Protein AF-A0A9N9JL49-F1 (afdb_monomer)

Secondary structure (DSSP, 8-state):
----GGGTS-HHHHHHHHHTT--SGGGSTTHHHHHHHHHHS-TT-HHHHHHHHHHTT-----EE---STTEEEETTTTEEEEEESEE---EEE-TTSEEEETTEEEEEEEEEEEE-EEESSHHHHHHHHHHHTT------S--TTPPPPTTEEE----TT---------EEEEEEEEEEE-GGGPEEPHHHHHHHHTSPP-

Mean predicted aligned error: 14.18 Å

Sequence (201 aa):
MKNELVDRIPIEVASFLQANRITTIQEIPNGDEFLELYASYPRRSANLLTFLKQALERETTETIIDPVVGKCYDVFKDNTVGSSVFQLGDYVMSPTGFKVPREIHIHETNETFNRCERFENKKQYTHKRLLDLGLSIDFPRVFENFNLRHGYSIGSSDNNSNHELEQTFLIERHCFKFTLNIDELKLSQAFKDDIDILPPK

Organism: NCBI:txid1348616

Nearest PDB structures (foldseek):
  8a1d-assembly1_D  TM=6.770E-01  e=2.582E-01  Mus musculus

Structure (mmCIF, N/CA/C/O backbone):
data_AF-A0A9N9JL49-F1
#
_entry.id   AF-A0A9N9JL49-F1
#
loop_
_atom_site.group_PDB
_atom_site.id
_atom_site.type_symbol
_atom_site.label_atom_id
_atom_site.label_alt_id
_atom_site.label_comp_id
_atom_site.label_asym_id
_atom_site.label_entity_id
_atom_site.label_seq_id
_atom_site.pdbx_PDB_ins_code
_atom_site.Cartn_x
_atom_site.Cartn_y
_atom_site.Cartn_z
_atom_site.occupancy
_atom_site.B_iso_or_equiv
_atom_site.auth_seq_id
_atom_site.auth_comp_id
_atom_site.auth_asym_id
_atom_site.auth_atom_id
_atom_site.pdbx_PDB_model_num
ATOM 1 N N . MET A 1 1 ? 5.765 27.408 26.864 1.00 34.41 1 MET A N 1
ATOM 2 C CA . MET A 1 1 ? 6.299 26.071 26.525 1.00 34.41 1 MET A CA 1
ATOM 3 C C . MET A 1 1 ? 5.123 25.195 26.132 1.00 34.41 1 MET A C 1
ATOM 5 O O . MET A 1 1 ? 4.197 25.091 26.923 1.00 34.41 1 MET A O 1
ATOM 9 N N . LYS A 1 2 ? 5.104 24.658 24.905 1.00 33.78 2 LYS A N 1
ATOM 10 C CA . LYS A 1 2 ? 4.112 23.658 24.488 1.00 33.78 2 LYS A CA 1
ATOM 11 C C . LYS A 1 2 ? 4.553 22.321 25.082 1.00 33.78 2 LYS A C 1
ATOM 13 O O . LYS A 1 2 ? 5.593 21.806 24.688 1.00 33.78 2 LYS A O 1
ATOM 18 N N . ASN A 1 3 ? 3.821 21.818 26.069 1.00 41.06 3 ASN A N 1
ATOM 19 C CA . ASN A 1 3 ? 4.033 20.467 26.577 1.00 41.06 3 ASN A CA 1
ATOM 20 C C . ASN A 1 3 ? 3.375 19.506 25.587 1.00 41.06 3 ASN A C 1
ATOM 22 O O . ASN A 1 3 ? 2.160 19.327 25.609 1.00 41.06 3 ASN A O 1
ATOM 26 N N . GLU A 1 4 ? 4.165 18.958 24.668 1.00 41.91 4 GLU A N 1
ATOM 27 C CA . GLU A 1 4 ? 3.687 17.957 23.721 1.00 41.91 4 GLU A CA 1
ATOM 28 C C . GLU A 1 4 ? 3.370 16.658 24.474 1.00 41.91 4 GLU A C 1
ATOM 30 O O . GLU A 1 4 ? 4.233 16.016 25.070 1.00 41.91 4 GLU A O 1
ATOM 35 N N . LEU A 1 5 ? 2.089 16.295 24.463 1.00 48.72 5 LEU A N 1
ATOM 36 C CA . LEU A 1 5 ? 1.503 15.120 25.116 1.00 48.72 5 LEU A CA 1
ATOM 37 C C . LEU A 1 5 ? 1.919 13.784 24.459 1.00 48.72 5 LEU A C 1
ATOM 39 O O . LEU A 1 5 ? 1.569 12.714 24.946 1.00 48.72 5 LEU A O 1
ATOM 43 N N . VAL A 1 6 ? 2.661 13.828 23.352 1.00 48.47 6 VAL A N 1
ATOM 44 C CA . VAL A 1 6 ? 2.739 12.725 22.383 1.00 48.47 6 VAL A CA 1
ATOM 45 C C . VAL A 1 6 ? 3.650 11.576 22.836 1.00 48.47 6 VAL A C 1
ATOM 47 O O . VAL A 1 6 ? 3.351 10.421 22.557 1.00 48.47 6 VAL A O 1
ATOM 50 N N . ASP A 1 7 ? 4.704 11.843 23.610 1.00 47.59 7 ASP A N 1
ATOM 51 C CA . ASP A 1 7 ? 5.751 10.834 23.860 1.00 47.59 7 ASP A CA 1
ATOM 52 C C . ASP A 1 7 ? 5.481 9.870 25.032 1.00 47.59 7 ASP A C 1
ATOM 54 O O . ASP A 1 7 ? 6.297 8.987 25.306 1.00 47.59 7 ASP A O 1
ATOM 58 N N . ARG A 1 8 ? 4.383 10.033 25.787 1.00 53.56 8 ARG A N 1
ATOM 59 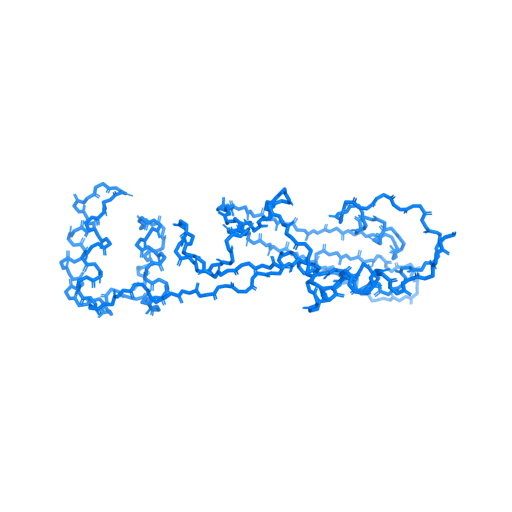C CA . ARG A 1 8 ? 4.190 9.287 27.054 1.00 53.56 8 ARG A CA 1
ATOM 60 C C . ARG A 1 8 ? 2.786 8.725 27.301 1.00 53.56 8 ARG A C 1
ATOM 62 O O . ARG A 1 8 ? 2.597 8.017 28.292 1.00 53.56 8 ARG A O 1
ATOM 69 N N . ILE A 1 9 ? 1.827 9.004 26.421 1.00 58.97 9 ILE A N 1
ATOM 70 C CA . ILE A 1 9 ? 0.427 8.603 26.589 1.00 58.97 9 ILE A CA 1
ATOM 71 C C . ILE A 1 9 ? 0.208 7.149 26.119 1.00 58.97 9 ILE A C 1
ATOM 73 O O . ILE A 1 9 ? 0.748 6.771 25.079 1.00 58.97 9 ILE A O 1
ATOM 77 N N . PRO A 1 10 ? -0.579 6.317 26.840 1.00 66.88 10 PRO A N 1
ATOM 78 C CA . PRO A 1 10 ? -0.995 5.003 26.341 1.00 66.88 10 PRO A CA 1
ATOM 79 C C . PRO A 1 10 ? -1.647 5.119 24.955 1.00 66.88 10 PRO A C 1
ATOM 81 O O . PRO A 1 10 ? -2.494 5.983 24.756 1.00 66.88 10 PRO A O 1
ATOM 84 N N . ILE A 1 11 ? -1.291 4.249 24.007 1.00 66.31 11 ILE A N 1
ATOM 85 C CA . ILE A 1 11 ? -1.675 4.371 22.583 1.00 66.31 11 ILE A CA 1
ATOM 86 C C . ILE A 1 11 ? -3.182 4.580 22.393 1.00 66.31 11 ILE A C 1
ATOM 88 O O . ILE A 1 11 ? -3.586 5.449 21.635 1.00 66.31 11 ILE A O 1
ATOM 92 N N . GLU A 1 12 ? -4.021 3.875 23.149 1.00 69.38 12 GLU A N 1
ATOM 93 C CA . GLU A 1 12 ? -5.482 4.004 23.071 1.00 69.38 12 GLU A CA 1
ATOM 94 C C . GLU A 1 12 ? -5.979 5.413 23.446 1.00 69.38 12 GLU A C 1
ATOM 96 O O . GLU A 1 12 ? -6.916 5.937 22.845 1.00 69.38 12 GLU A O 1
ATOM 101 N N . VAL A 1 13 ? -5.325 6.053 24.417 1.00 73.75 13 VAL A N 1
ATOM 102 C CA . VAL A 1 13 ? -5.599 7.428 24.853 1.00 73.75 13 VAL A CA 1
ATOM 103 C C . VAL A 1 13 ? -5.093 8.415 23.795 1.00 73.75 13 VAL A C 1
ATOM 105 O O . VAL A 1 13 ? -5.798 9.362 23.462 1.00 73.75 13 VAL A O 1
ATOM 108 N N . ALA A 1 14 ? -3.919 8.170 23.203 1.00 70.50 14 ALA A N 1
ATOM 109 C CA . ALA A 1 14 ? -3.375 9.000 22.127 1.00 70.50 14 ALA A CA 1
ATOM 110 C C . ALA A 1 14 ? -4.253 8.944 20.864 1.00 70.50 14 ALA A C 1
ATOM 112 O O . ALA A 1 14 ? -4.621 9.988 20.326 1.00 70.50 14 ALA A O 1
ATOM 113 N N . SER A 1 15 ? -4.668 7.743 20.450 1.00 69.44 15 SER A N 1
ATOM 114 C CA . SER A 1 15 ? -5.612 7.520 19.352 1.00 69.44 15 SER A CA 1
ATOM 115 C C . SER A 1 15 ? -6.952 8.202 19.616 1.00 69.44 15 SER A C 1
ATOM 117 O O . SER A 1 15 ? -7.500 8.835 18.716 1.00 69.44 15 SER A O 1
ATOM 119 N N . PHE A 1 16 ? -7.468 8.141 20.850 1.00 74.75 16 PHE A N 1
ATOM 120 C CA . PHE A 1 16 ? -8.712 8.818 21.216 1.00 74.75 16 PHE A CA 1
ATOM 121 C C . PHE A 1 16 ? -8.601 10.344 21.104 1.00 74.75 16 PHE A C 1
ATOM 123 O O . PHE A 1 16 ? -9.481 10.978 20.518 1.00 74.75 16 PHE A O 1
ATOM 130 N N . LEU A 1 17 ? -7.521 10.935 21.623 1.00 76.56 17 LEU A N 1
ATOM 131 C CA . LEU A 1 17 ? -7.272 12.376 21.527 1.00 76.56 17 LEU A CA 1
ATOM 132 C C . LEU A 1 17 ? -7.114 12.812 20.062 1.00 76.56 17 LEU A C 1
ATOM 134 O O . LEU A 1 17 ? -7.737 13.787 19.641 1.00 76.56 17 LEU A O 1
ATOM 138 N N . GLN A 1 18 ? -6.359 12.052 19.262 1.00 72.06 18 GLN A N 1
ATOM 139 C CA . GLN A 1 18 ? -6.146 12.336 17.843 1.00 72.06 18 GLN A CA 1
ATOM 140 C C . GLN A 1 18 ? -7.443 12.231 17.028 1.00 72.06 18 GLN A C 1
ATOM 142 O O . GLN A 1 18 ? -7.751 13.140 16.255 1.00 72.06 18 GLN A O 1
ATOM 147 N N . ALA A 1 19 ? -8.227 11.166 17.223 1.00 66.69 19 ALA A N 1
ATOM 148 C CA . ALA A 1 19 ? -9.509 10.972 16.544 1.00 66.69 19 ALA A CA 1
ATOM 149 C C . ALA A 1 19 ? -10.491 12.114 16.850 1.00 66.69 19 ALA A C 1
ATOM 151 O O . ALA A 1 19 ? -11.188 12.600 15.955 1.00 66.69 19 ALA A O 1
ATOM 152 N N . ASN A 1 20 ? -10.491 12.598 18.095 1.00 69.31 20 ASN A N 1
ATOM 153 C CA . ASN A 1 20 ? -11.335 13.705 18.544 1.00 69.31 20 ASN A CA 1
ATOM 154 C C . ASN A 1 20 ? -10.737 15.097 18.276 1.00 69.31 20 ASN A C 1
ATOM 156 O O . ASN A 1 20 ? -11.349 16.096 18.656 1.00 69.31 20 ASN A O 1
ATOM 160 N N . ARG A 1 21 ? -9.577 15.174 17.605 1.00 75.38 21 ARG A N 1
ATOM 161 C CA . ARG A 1 21 ? -8.850 16.417 17.291 1.00 75.38 21 ARG A CA 1
ATOM 162 C C . ARG A 1 21 ? -8.524 17.269 18.523 1.00 75.38 21 ARG A C 1
ATOM 164 O O . ARG A 1 21 ? -8.512 18.491 18.439 1.00 75.38 21 ARG A O 1
ATOM 171 N N . ILE A 1 22 ? -8.249 16.619 19.648 1.00 76.31 22 ILE A N 1
ATOM 172 C CA . ILE A 1 22 ? -7.849 17.269 20.895 1.00 76.31 22 ILE A CA 1
ATOM 173 C C . ILE A 1 22 ? -6.336 17.441 20.864 1.00 76.31 22 ILE A C 1
ATOM 175 O O . ILE A 1 22 ? -5.592 16.462 20.790 1.00 76.31 22 ILE A O 1
ATOM 179 N N . THR A 1 23 ? -5.877 18.688 20.898 1.00 77.06 23 THR A N 1
ATOM 180 C CA . THR A 1 23 ? -4.456 19.033 20.728 1.00 77.06 23 THR A CA 1
ATOM 181 C C . THR A 1 23 ? -3.821 19.602 21.991 1.00 77.06 23 THR A C 1
ATOM 183 O O . THR A 1 23 ? -2.595 19.665 22.100 1.00 77.06 23 THR A O 1
ATOM 186 N N . THR A 1 24 ? -4.641 19.994 22.964 1.00 79.69 24 THR A N 1
ATOM 187 C CA . THR A 1 24 ? -4.232 20.634 24.210 1.00 79.69 24 THR A CA 1
ATOM 188 C C . THR A 1 24 ? -5.038 20.107 25.396 1.00 79.69 24 THR A C 1
ATOM 190 O O . THR A 1 24 ? -6.157 19.623 25.247 1.00 79.69 24 THR A O 1
ATOM 193 N N . ILE A 1 25 ? -4.473 20.212 26.603 1.00 78.31 25 ILE A N 1
ATOM 194 C CA . ILE A 1 25 ? -5.148 19.768 27.831 1.00 78.31 25 ILE A CA 1
ATOM 195 C C . ILE A 1 25 ? -6.382 20.624 28.157 1.00 78.31 25 ILE A C 1
ATOM 197 O O . ILE A 1 25 ? -7.342 20.125 28.729 1.00 78.31 25 ILE A O 1
ATOM 201 N N . GLN A 1 26 ? -6.387 21.898 27.750 1.00 80.88 26 GLN A N 1
ATOM 202 C CA . GLN A 1 26 ? -7.499 22.827 27.981 1.00 80.88 26 GLN A CA 1
ATOM 203 C C . GLN A 1 26 ? -8.768 22.443 27.209 1.00 80.88 26 GLN A C 1
ATOM 205 O O . GLN A 1 26 ? -9.857 22.891 27.554 1.00 80.88 26 GLN A O 1
ATOM 210 N N . GLU A 1 27 ? -8.633 21.624 26.166 1.00 78.44 27 GLU A N 1
ATOM 211 C CA . GLU A 1 27 ? -9.754 21.089 25.389 1.00 78.44 27 GLU A CA 1
ATOM 212 C C . GLU A 1 27 ? -10.415 19.876 26.067 1.00 78.44 27 GLU A C 1
ATOM 214 O O . GLU A 1 27 ? -11.457 19.414 25.603 1.00 78.44 27 GLU A O 1
ATOM 219 N N . ILE A 1 28 ? -9.831 19.361 27.157 1.00 81.12 28 ILE A N 1
ATOM 220 C CA . ILE A 1 28 ? -10.383 18.265 27.955 1.00 81.12 28 ILE A CA 1
ATOM 221 C C . ILE A 1 28 ? -11.150 18.872 29.141 1.00 81.12 28 ILE A C 1
ATOM 223 O O . ILE A 1 28 ? -10.543 19.549 29.977 1.00 81.12 28 ILE A O 1
ATOM 227 N N . PRO A 1 29 ? -12.470 18.635 29.255 1.00 78.44 29 PRO A N 1
ATOM 228 C CA . PRO A 1 29 ? -13.230 18.991 30.448 1.00 78.44 29 PRO A CA 1
ATOM 229 C C . PRO A 1 29 ? -12.589 18.366 31.692 1.00 78.44 29 PRO A C 1
ATOM 231 O O . PRO A 1 29 ? -12.249 17.184 31.686 1.00 78.44 29 PRO A O 1
ATOM 234 N N . ASN A 1 30 ? -12.383 19.170 32.739 1.00 80.62 30 ASN A N 1
ATOM 235 C CA . ASN A 1 30 ? -11.622 18.792 33.938 1.00 80.62 30 ASN A CA 1
ATOM 236 C C . ASN A 1 30 ? -10.180 18.328 33.636 1.00 80.62 30 ASN A C 1
ATOM 238 O O . ASN A 1 30 ? -9.677 17.372 34.226 1.00 80.62 30 ASN A O 1
ATOM 242 N N . GLY A 1 31 ? -9.489 19.014 32.718 1.00 74.44 31 GLY A N 1
ATOM 243 C CA . GLY A 1 31 ? -8.118 18.686 32.311 1.00 74.44 31 GLY A CA 1
ATOM 244 C C . GLY A 1 31 ? -7.096 18.591 33.456 1.00 74.44 31 GLY A C 1
ATOM 245 O O . GLY A 1 31 ? -6.143 17.822 33.344 1.00 74.44 31 GLY A O 1
ATOM 246 N N . ASP A 1 32 ? -7.308 19.296 34.571 1.00 78.75 32 ASP A N 1
ATOM 247 C CA . ASP A 1 32 ? -6.458 19.188 35.766 1.00 78.75 32 ASP A CA 1
ATOM 248 C C . ASP A 1 32 ? -6.604 17.817 36.455 1.00 78.75 32 ASP A C 1
ATOM 250 O O . ASP A 1 32 ? -5.599 17.177 36.767 1.00 78.75 32 ASP A O 1
ATOM 254 N N . GLU A 1 33 ? -7.830 17.294 36.587 1.00 75.88 33 GLU A N 1
ATOM 255 C CA . GLU A 1 33 ? -8.083 15.936 37.101 1.00 75.88 33 GLU A CA 1
ATOM 256 C C . GLU A 1 33 ? -7.484 14.876 36.168 1.00 75.88 33 GLU A C 1
ATOM 258 O O . GLU A 1 33 ? -6.914 13.882 36.623 1.00 75.88 33 GLU A O 1
ATOM 263 N N . PHE A 1 34 ? -7.547 15.100 34.849 1.00 76.19 34 PHE A N 1
ATOM 264 C CA . PHE A 1 34 ? -6.878 14.232 33.881 1.00 76.19 34 PHE A CA 1
ATOM 265 C C . PHE A 1 34 ? -5.359 14.224 34.073 1.00 76.19 34 PHE A C 1
ATOM 267 O O . PHE A 1 34 ? -4.752 13.160 33.980 1.00 76.19 34 PHE A O 1
ATOM 274 N N . LEU A 1 35 ? -4.728 15.372 34.347 1.00 76.06 35 LEU A N 1
ATOM 275 C CA . LEU A 1 35 ? -3.287 15.445 34.615 1.00 76.06 35 LEU A CA 1
ATOM 276 C C . LEU A 1 35 ? -2.908 14.724 35.911 1.00 76.06 35 LEU A C 1
ATOM 278 O O . LEU A 1 35 ? -1.891 14.029 35.939 1.00 76.06 35 LEU A O 1
ATOM 282 N N . GLU A 1 36 ? -3.725 14.845 36.956 1.00 75.25 36 GLU A N 1
ATOM 283 C CA . GLU A 1 36 ? -3.531 14.122 38.214 1.00 75.25 36 GLU A CA 1
ATOM 284 C C . GLU A 1 36 ? -3.668 12.612 38.016 1.00 75.25 36 GLU A C 1
ATOM 286 O O . GLU A 1 36 ? -2.783 11.851 38.417 1.00 75.25 36 GLU A O 1
ATOM 291 N N . LEU A 1 37 ? -4.715 12.160 37.318 1.00 73.12 37 LEU A N 1
ATOM 292 C CA . LEU A 1 37 ? -4.863 10.762 36.917 1.00 73.12 37 LEU A CA 1
ATOM 293 C C . LEU A 1 37 ? -3.656 10.328 36.075 1.00 73.12 37 LEU A C 1
ATOM 295 O O . LEU A 1 37 ? -3.012 9.322 36.349 1.00 73.12 37 LEU A O 1
ATOM 299 N N . TYR A 1 38 ? -3.259 11.107 35.082 1.00 72.94 38 TYR A N 1
ATOM 300 C CA . TYR A 1 38 ? -2.134 10.765 34.222 1.00 72.94 38 TYR A CA 1
ATOM 301 C C . TYR A 1 38 ? -0.811 10.618 34.992 1.00 72.94 38 TYR A C 1
ATOM 303 O O . TYR A 1 38 ? -0.042 9.694 34.727 1.00 72.94 38 TYR A O 1
ATOM 311 N N . ALA A 1 39 ? -0.564 11.477 35.984 1.00 72.62 39 ALA A N 1
ATOM 312 C CA . ALA A 1 39 ? 0.607 11.399 36.854 1.00 72.62 39 ALA A CA 1
ATOM 313 C C . ALA A 1 39 ? 0.569 10.198 37.820 1.00 72.62 39 ALA A C 1
ATOM 315 O O . ALA A 1 39 ? 1.622 9.698 38.219 1.00 72.62 39 ALA A O 1
ATOM 316 N N . SER A 1 40 ? -0.629 9.735 38.188 1.00 68.75 40 SER A N 1
ATOM 317 C CA . SER A 1 40 ? -0.847 8.739 39.247 1.00 68.75 40 SER A CA 1
ATOM 318 C C . SER A 1 40 ? -0.830 7.286 38.771 1.00 68.75 40 SER A C 1
ATOM 320 O O . SER A 1 40 ? -0.686 6.378 39.590 1.00 68.75 40 SER A O 1
ATOM 322 N N . TYR A 1 41 ? -0.997 7.030 37.471 1.00 62.84 41 TYR A N 1
ATOM 323 C CA . TYR A 1 41 ? -1.180 5.670 36.962 1.00 62.84 41 TYR A CA 1
ATOM 324 C C . TYR A 1 41 ? 0.041 5.122 36.200 1.00 62.84 41 TYR A C 1
ATOM 326 O O . TYR A 1 41 ? 0.695 5.839 35.442 1.00 62.84 41 TYR A O 1
ATOM 334 N N . PRO A 1 42 ? 0.329 3.807 36.310 1.00 55.22 42 PRO A N 1
ATOM 335 C CA . PRO A 1 42 ? 1.273 3.149 35.418 1.00 55.22 42 PRO A CA 1
ATOM 336 C C . PRO A 1 42 ? 0.780 3.228 33.966 1.00 55.22 42 PRO A C 1
ATOM 338 O O . PRO A 1 42 ? -0.423 3.219 33.709 1.00 55.22 42 PRO A O 1
ATOM 341 N N . ARG A 1 43 ? 1.733 3.251 33.024 1.00 53.59 43 ARG A N 1
ATOM 342 C CA . ARG A 1 43 ? 1.644 3.533 31.568 1.00 53.59 43 ARG A CA 1
ATOM 343 C C . ARG A 1 43 ? 0.629 2.713 30.725 1.00 53.59 43 ARG A C 1
ATOM 345 O O . ARG A 1 43 ? 0.737 2.695 29.505 1.00 53.59 43 ARG A O 1
ATOM 352 N N . ARG A 1 44 ? -0.328 2.007 31.335 1.00 51.94 44 ARG A N 1
ATOM 353 C CA . ARG A 1 44 ? -1.354 1.147 30.709 1.00 51.94 44 ARG A CA 1
ATOM 354 C C . ARG A 1 44 ? -2.718 1.209 31.417 1.00 51.94 44 ARG A C 1
ATOM 356 O O . ARG A 1 44 ? -3.415 0.204 31.514 1.00 51.94 44 ARG A O 1
ATOM 363 N N . SER A 1 45 ? -3.089 2.350 31.990 1.00 54.56 45 SER A N 1
ATOM 364 C CA . SER A 1 45 ? -4.342 2.437 32.747 1.00 54.56 45 SER A CA 1
ATOM 365 C C . SER A 1 45 ? -5.556 2.645 31.840 1.00 54.56 45 SER A C 1
ATOM 367 O O . SER A 1 45 ? -5.749 3.729 31.289 1.00 54.56 45 SER A O 1
ATOM 369 N N . ALA A 1 46 ? -6.416 1.625 31.762 1.00 61.16 46 ALA A N 1
ATOM 370 C CA . ALA A 1 46 ? -7.749 1.686 31.149 1.00 61.16 46 ALA A CA 1
ATOM 371 C C . ALA A 1 46 ? -8.644 2.804 31.737 1.00 61.16 46 ALA A C 1
ATOM 373 O O . ALA A 1 46 ? -9.625 3.227 31.118 1.00 61.16 46 ALA A O 1
ATOM 374 N N . ASN A 1 47 ? -8.283 3.333 32.912 1.00 68.94 47 ASN A N 1
ATOM 375 C CA . ASN A 1 47 ? -9.028 4.391 33.588 1.00 68.94 47 ASN A CA 1
ATOM 376 C C . ASN A 1 47 ? -8.859 5.749 32.891 1.00 68.94 47 ASN A C 1
ATOM 378 O O . ASN A 1 47 ? -9.790 6.547 32.911 1.00 68.94 47 ASN A O 1
ATOM 382 N N . LEU A 1 48 ? -7.725 5.999 32.219 1.00 72.00 48 LEU A N 1
ATOM 383 C CA . LEU A 1 48 ? -7.494 7.254 31.486 1.00 72.00 48 LEU A CA 1
ATOM 384 C C . LEU A 1 48 ? -8.401 7.373 30.259 1.00 72.00 48 LEU A C 1
ATOM 386 O O . LEU A 1 48 ? -8.981 8.426 30.010 1.00 72.00 48 LEU A O 1
ATOM 390 N N . LEU A 1 49 ? -8.562 6.278 29.512 1.00 73.00 49 LEU A N 1
ATOM 391 C CA . LEU A 1 49 ? -9.458 6.245 28.358 1.00 73.00 49 LEU A CA 1
ATOM 392 C C . LEU A 1 49 ? -10.924 6.363 28.791 1.00 73.00 49 LEU A C 1
ATOM 394 O O . LEU A 1 49 ? -11.700 7.075 28.158 1.00 73.00 49 LEU A O 1
ATOM 398 N N . THR A 1 50 ? -11.292 5.683 29.879 1.00 71.62 50 THR A N 1
ATOM 399 C CA . THR A 1 50 ? -12.642 5.760 30.456 1.00 71.62 50 THR A CA 1
ATOM 400 C C . THR A 1 50 ? -12.974 7.183 30.897 1.00 71.62 50 THR A C 1
ATOM 402 O O . THR A 1 50 ? -14.043 7.682 30.553 1.00 71.62 50 THR A O 1
ATOM 405 N N . PHE A 1 51 ? -12.038 7.860 31.573 1.00 75.00 51 PHE A N 1
ATOM 406 C CA . PHE A 1 51 ? -12.191 9.262 31.955 1.00 75.00 51 PHE A CA 1
ATOM 407 C C . PHE A 1 51 ? -12.404 10.156 30.732 1.00 75.00 51 PHE A C 1
ATOM 409 O O . PHE A 1 51 ? -13.363 10.914 30.709 1.00 75.00 51 PHE A O 1
ATOM 416 N N . LEU A 1 52 ? -11.572 10.046 29.688 1.00 73.12 52 LEU A N 1
ATOM 417 C CA . LEU A 1 52 ? -11.721 10.887 28.494 1.00 73.12 52 LEU A CA 1
ATOM 418 C C . LEU A 1 52 ? -13.063 10.682 27.788 1.00 73.12 52 LEU A C 1
ATOM 420 O O . LEU A 1 52 ? -13.700 11.657 27.398 1.00 73.12 52 LEU A O 1
ATOM 424 N N . LYS A 1 53 ? -13.516 9.431 27.654 1.00 73.94 53 LYS A N 1
ATOM 425 C CA . LYS A 1 53 ? -14.828 9.114 27.069 1.00 73.94 53 LYS A CA 1
ATOM 426 C C . LYS A 1 53 ? -15.975 9.747 27.858 1.00 73.94 53 LYS A C 1
ATOM 428 O O . LYS A 1 53 ? -16.899 10.287 27.259 1.00 73.94 53 LYS A O 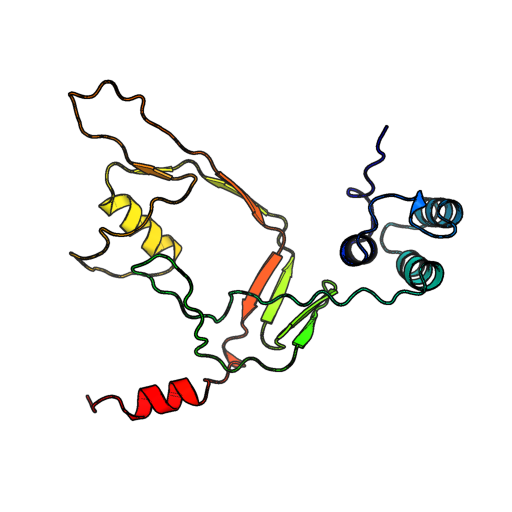1
ATOM 433 N N . GLN A 1 54 ? -15.900 9.694 29.190 1.00 75.50 54 GLN A N 1
ATOM 434 C CA . GLN A 1 54 ? -16.902 10.287 30.078 1.00 75.50 54 GLN A CA 1
ATOM 435 C C . GLN A 1 54 ? -16.850 11.817 30.061 1.00 75.50 54 GLN A C 1
ATOM 43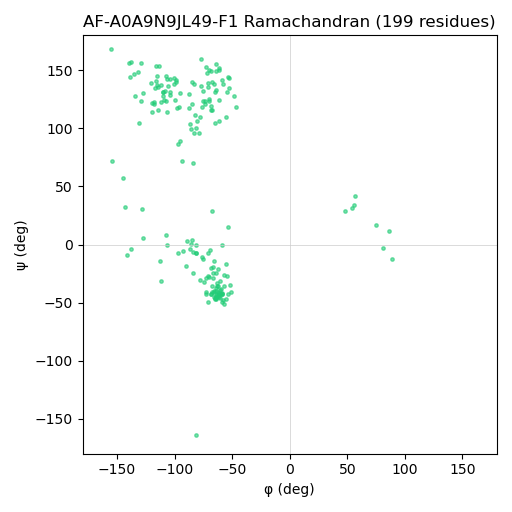7 O O . GLN A 1 54 ? -17.875 12.454 29.857 1.00 75.50 54 GLN A O 1
ATOM 442 N N . ALA A 1 55 ? -15.662 12.401 30.224 1.00 72.62 55 ALA A N 1
ATOM 443 C CA . ALA A 1 55 ? -15.462 13.844 30.323 1.00 72.62 55 ALA A CA 1
ATOM 444 C C . ALA A 1 55 ? -15.872 14.584 29.047 1.00 72.62 55 ALA A C 1
ATOM 446 O O . ALA A 1 55 ? -16.381 15.697 29.113 1.00 72.62 55 ALA A O 1
ATOM 447 N N . LEU A 1 56 ? -15.656 13.975 27.881 1.00 72.75 56 LEU A N 1
ATOM 448 C CA . LEU A 1 56 ? -15.982 14.590 26.597 1.00 72.75 56 LEU A CA 1
ATOM 449 C C . LEU A 1 56 ? -17.381 14.236 26.095 1.00 72.75 56 LEU A C 1
ATOM 451 O O . LEU A 1 56 ? -17.766 14.757 25.052 1.00 72.75 56 LEU A O 1
ATOM 455 N N . GLU A 1 57 ? -18.102 13.344 26.787 1.00 70.06 57 GLU A N 1
ATOM 456 C CA . GLU A 1 57 ? -19.367 12.743 26.329 1.00 70.06 57 GLU A CA 1
ATOM 457 C C . GLU A 1 57 ? -19.285 12.224 24.879 1.00 70.06 57 GLU A C 1
ATOM 459 O O . GLU A 1 57 ? -20.258 12.215 24.125 1.00 70.06 57 GLU A O 1
ATOM 464 N N . ARG A 1 58 ? -18.083 11.820 24.458 1.00 61.66 58 ARG A N 1
ATOM 465 C CA . ARG A 1 58 ? -17.774 11.395 23.094 1.00 61.66 58 ARG A CA 1
ATOM 466 C C . ARG A 1 58 ? -17.288 9.963 23.132 1.00 61.66 58 ARG A C 1
ATOM 468 O O . ARG A 1 58 ? -16.268 9.651 23.750 1.00 61.66 58 ARG A O 1
ATOM 475 N N . GLU A 1 59 ? -17.977 9.096 22.402 1.00 56.72 59 GLU A N 1
ATOM 476 C CA . GLU A 1 59 ? -17.325 7.891 21.909 1.00 56.72 59 GLU A CA 1
ATOM 477 C C . GLU A 1 59 ? -16.287 8.296 20.859 1.00 56.72 59 GLU A C 1
ATOM 479 O O . GLU A 1 59 ? -16.424 9.328 20.201 1.00 56.72 59 GLU A O 1
ATOM 484 N N . THR A 1 60 ? -15.204 7.526 20.751 1.00 54.81 60 THR A N 1
ATOM 485 C CA . THR A 1 60 ? -14.138 7.761 19.775 1.00 54.81 60 THR A CA 1
ATOM 486 C C . THR A 1 60 ? -14.775 8.014 18.413 1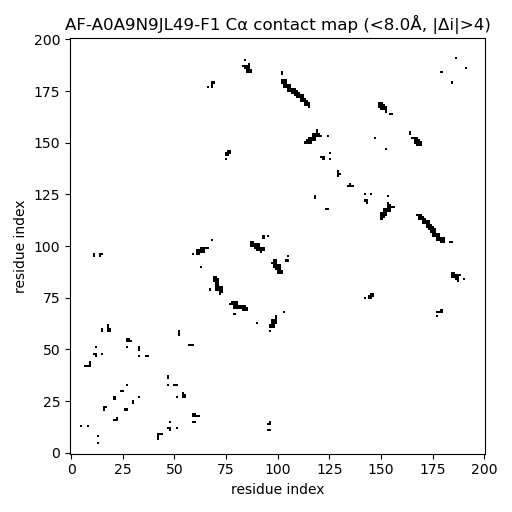.00 54.81 60 THR A C 1
ATOM 488 O O . THR A 1 60 ? -15.478 7.138 17.913 1.00 54.81 60 THR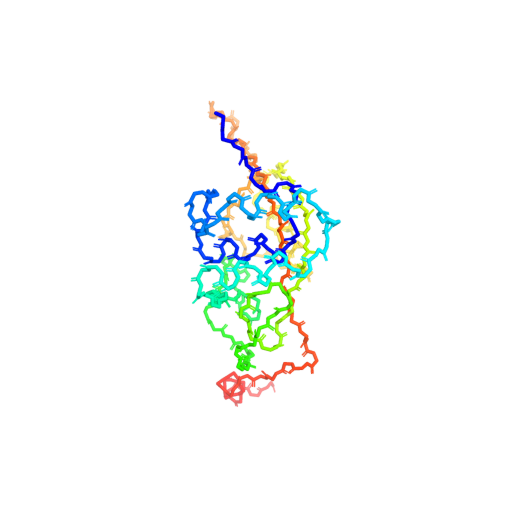 A O 1
ATOM 491 N N . THR A 1 61 ? -14.570 9.193 17.820 1.00 53.19 61 THR A N 1
ATOM 492 C CA . THR A 1 61 ? -15.034 9.468 16.459 1.00 53.19 61 THR A CA 1
ATOM 493 C C . THR A 1 61 ? -14.453 8.398 15.551 1.00 53.19 61 THR A C 1
ATOM 495 O O . THR A 1 61 ? -13.239 8.319 15.347 1.00 53.19 61 THR A O 1
ATOM 498 N N . GLU A 1 62 ? -15.328 7.517 15.077 1.00 61.94 62 GLU A N 1
ATOM 499 C CA . GLU A 1 62 ? -14.936 6.343 14.318 1.00 61.94 62 GLU A CA 1
ATOM 500 C C . GLU A 1 62 ? -14.235 6.812 13.046 1.00 61.94 62 GLU A C 1
ATOM 502 O O . GLU A 1 62 ? -14.852 7.346 12.123 1.00 61.94 62 GLU A O 1
ATOM 507 N N . THR A 1 63 ? -12.915 6.664 13.012 1.00 69.75 63 THR A N 1
ATOM 508 C CA . THR A 1 63 ? -12.139 7.092 11.856 1.00 69.75 63 THR A CA 1
ATOM 509 C C . THR A 1 63 ? -12.138 5.947 10.859 1.00 69.75 63 THR A C 1
ATOM 511 O O . THR A 1 63 ? -11.471 4.930 11.058 1.00 69.75 63 THR A O 1
ATOM 514 N N . ILE A 1 64 ? -12.942 6.098 9.809 1.00 78.44 64 ILE A N 1
ATOM 515 C CA . ILE A 1 64 ? -12.981 5.171 8.680 1.00 78.44 64 ILE A CA 1
ATOM 516 C C . ILE A 1 64 ? -11.746 5.424 7.819 1.00 78.44 64 ILE A C 1
ATOM 518 O O . ILE A 1 64 ? -11.520 6.543 7.359 1.00 78.44 64 ILE A O 1
ATOM 522 N N . ILE A 1 65 ? -10.954 4.379 7.595 1.00 79.56 65 ILE A N 1
ATOM 523 C CA . ILE A 1 65 ? -9.834 4.401 6.657 1.00 79.56 65 ILE A CA 1
ATOM 524 C C . ILE A 1 65 ? -10.268 3.633 5.411 1.00 79.56 65 ILE A C 1
ATOM 526 O O . ILE A 1 65 ? -10.714 2.496 5.529 1.00 79.56 65 ILE A O 1
ATOM 530 N N . ASP A 1 66 ? -10.116 4.228 4.225 1.00 80.44 66 ASP A N 1
ATOM 531 C CA . ASP A 1 66 ? -10.202 3.515 2.943 1.00 80.44 66 ASP A CA 1
ATOM 532 C C . ASP A 1 66 ? -8.787 3.112 2.489 1.00 80.44 66 ASP A C 1
ATOM 534 O O . ASP A 1 66 ? -8.087 3.904 1.846 1.00 80.44 66 ASP A O 1
ATOM 538 N N . PRO A 1 67 ? -8.297 1.926 2.883 1.00 78.94 67 PRO A N 1
ATOM 539 C CA . PRO A 1 67 ? -6.943 1.511 2.567 1.00 78.94 67 PRO A CA 1
ATOM 540 C C . PRO A 1 67 ? -6.798 1.174 1.077 1.00 78.94 67 PRO A C 1
ATOM 542 O O . PRO A 1 67 ? -7.695 0.656 0.417 1.00 78.94 67 PRO A O 1
ATOM 545 N N . VAL A 1 68 ? -5.606 1.426 0.540 1.00 86.38 68 VAL A N 1
ATOM 546 C CA . VAL A 1 68 ? -5.260 1.071 -0.848 1.00 86.38 68 VAL A CA 1
ATOM 547 C C . VAL A 1 68 ? -4.988 -0.424 -1.042 1.00 86.38 68 VAL A C 1
ATOM 549 O O . VAL A 1 68 ? -4.899 -0.891 -2.175 1.00 86.38 68 VAL A O 1
ATOM 552 N N . VAL A 1 69 ? -4.835 -1.183 0.046 1.00 87.44 69 VAL A N 1
ATOM 553 C CA . VAL A 1 69 ? -4.556 -2.622 -0.012 1.00 87.44 69 VAL A CA 1
ATOM 554 C C . VAL A 1 69 ? -5.738 -3.363 -0.654 1.00 87.44 69 VAL A C 1
ATOM 556 O O . VAL A 1 69 ? -6.893 -3.106 -0.331 1.00 87.44 69 VAL A O 1
ATOM 559 N N . GLY A 1 70 ? -5.451 -4.257 -1.602 1.00 83.50 70 GLY A N 1
ATOM 560 C CA . GLY A 1 70 ? -6.471 -5.005 -2.356 1.00 83.50 70 GLY A CA 1
ATOM 561 C C . GLY A 1 70 ? -6.977 -4.321 -3.618 1.00 83.50 70 GLY A C 1
ATOM 562 O O . GLY A 1 70 ? -7.591 -4.979 -4.458 1.00 83.50 70 GLY A O 1
ATOM 563 N N . LYS A 1 71 ? -6.669 -3.033 -3.801 1.00 87.75 71 LYS A N 1
ATOM 564 C CA . LYS A 1 71 ? -6.898 -2.346 -5.074 1.00 87.75 71 LYS A CA 1
ATOM 565 C C . LYS A 1 71 ? -5.915 -2.863 -6.126 1.00 87.75 71 LYS A C 1
ATOM 567 O O . LYS A 1 71 ? -4.795 -3.272 -5.811 1.00 87.75 71 LYS A O 1
ATOM 572 N N . CYS A 1 72 ? -6.339 -2.848 -7.387 1.00 89.25 72 CYS A N 1
ATOM 573 C CA . CYS A 1 72 ? -5.471 -3.215 -8.502 1.00 89.25 72 CYS A CA 1
ATOM 574 C C . CYS A 1 72 ? -4.301 -2.228 -8.625 1.00 89.25 72 CYS A C 1
ATOM 576 O O . CYS A 1 72 ? -4.407 -1.061 -8.243 1.00 89.25 72 CYS A O 1
ATOM 578 N N . TYR A 1 73 ? -3.199 -2.674 -9.222 1.00 88.50 73 TYR A N 1
ATOM 579 C CA . TYR A 1 73 ? -2.023 -1.841 -9.450 1.00 88.50 73 TYR A CA 1
ATOM 580 C C . TYR A 1 73 ? -1.574 -1.922 -10.909 1.00 88.50 73 TYR A C 1
ATOM 582 O O . TYR A 1 73 ? -1.300 -3.006 -11.421 1.00 88.50 73 TYR A O 1
ATOM 590 N N . ASP A 1 74 ? -1.498 -0.770 -11.576 1.00 87.31 74 ASP A N 1
ATOM 591 C CA . ASP A 1 74 ? -0.939 -0.653 -12.920 1.00 87.31 74 ASP A CA 1
ATOM 592 C C . ASP A 1 74 ? 0.578 -0.486 -12.800 1.00 87.31 74 ASP A C 1
ATOM 594 O O . ASP A 1 74 ? 1.099 0.607 -12.548 1.00 87.31 74 ASP A O 1
ATOM 598 N N . VAL A 1 75 ? 1.290 -1.596 -12.994 1.00 84.19 75 VAL A N 1
ATOM 599 C CA . VAL A 1 75 ? 2.755 -1.646 -12.935 1.00 84.19 75 VAL A CA 1
ATOM 600 C C . VAL A 1 75 ? 3.418 -0.783 -14.005 1.00 84.19 75 VAL A C 1
ATOM 602 O O . VAL A 1 75 ? 4.564 -0.399 -13.830 1.00 84.19 75 VAL A O 1
ATOM 605 N N . PHE A 1 76 ? 2.731 -0.441 -15.098 1.00 79.19 76 PHE A N 1
ATOM 606 C CA . PHE A 1 76 ? 3.303 0.376 -16.170 1.00 79.19 76 PHE A CA 1
ATOM 607 C C . PHE A 1 76 ? 3.213 1.874 -15.871 1.00 79.19 76 PHE A C 1
ATOM 609 O O . PHE A 1 76 ? 4.010 2.655 -16.394 1.00 79.19 76 PHE A O 1
ATOM 616 N N . LYS A 1 77 ? 2.255 2.273 -15.029 1.00 81.06 77 LYS A N 1
ATOM 617 C CA . LYS A 1 77 ? 2.043 3.666 -14.599 1.00 81.06 77 LYS A CA 1
ATOM 618 C C . LYS A 1 77 ? 2.484 3.939 -13.160 1.00 81.06 77 LYS A C 1
ATOM 620 O O . LYS A 1 77 ? 2.352 5.070 -12.702 1.00 81.06 77 LYS A O 1
ATOM 625 N N . ASP A 1 78 ? 2.986 2.925 -12.455 1.00 81.69 78 ASP A N 1
ATOM 626 C CA . ASP A 1 78 ? 3.351 2.973 -11.033 1.00 81.69 78 ASP A CA 1
ATOM 627 C C . ASP A 1 78 ? 2.203 3.455 -10.121 1.00 81.69 78 ASP A C 1
ATOM 629 O O . ASP A 1 78 ? 2.445 4.066 -9.078 1.00 81.69 78 ASP A O 1
ATOM 633 N N . ASN A 1 79 ? 0.947 3.172 -10.483 1.00 85.88 79 ASN A N 1
ATOM 634 C CA . ASN A 1 79 ? -0.221 3.740 -9.809 1.00 85.88 79 ASN A CA 1
ATOM 635 C C . ASN A 1 79 ? -1.280 2.693 -9.443 1.00 85.88 79 ASN A C 1
ATOM 637 O O . ASN A 1 79 ? -1.493 1.712 -10.154 1.00 85.88 79 ASN A O 1
ATOM 641 N N . THR A 1 80 ? -1.993 2.944 -8.347 1.00 87.75 80 THR A N 1
ATOM 642 C CA . THR A 1 80 ? -3.182 2.177 -7.971 1.00 87.75 80 THR A CA 1
ATOM 643 C C . THR A 1 80 ? -4.337 2.490 -8.913 1.00 87.75 80 THR A C 1
ATOM 645 O O . THR A 1 80 ? -4.582 3.649 -9.251 1.00 87.75 80 THR A O 1
ATOM 648 N N . VAL A 1 81 ? -5.084 1.462 -9.291 1.00 85.00 81 VAL A N 1
ATOM 649 C CA . VAL A 1 81 ? -6.328 1.578 -10.050 1.00 85.00 81 VAL A CA 1
ATOM 650 C C . VAL A 1 81 ? -7.491 1.481 -9.064 1.00 85.00 81 VAL A C 1
ATOM 652 O O . VAL A 1 81 ? -7.445 0.697 -8.120 1.00 85.00 81 VAL A O 1
ATOM 655 N N . GLY A 1 82 ? -8.537 2.287 -9.259 1.00 76.25 82 GLY A N 1
ATOM 656 C CA . GLY A 1 82 ? -9.681 2.338 -8.338 1.00 76.25 82 GLY A CA 1
ATOM 657 C C . GLY A 1 82 ? -10.511 1.050 -8.266 1.00 76.25 82 GLY A C 1
ATOM 658 O O . GLY A 1 82 ? -11.311 0.899 -7.348 1.00 76.25 82 GLY A O 1
ATOM 659 N N . SER A 1 83 ? -10.331 0.119 -9.205 1.00 78.38 83 SER A N 1
ATOM 660 C CA . SER A 1 83 ? -11.011 -1.175 -9.212 1.00 78.38 83 SER A CA 1
ATOM 661 C C . SER A 1 83 ? -10.393 -2.142 -8.198 1.00 78.38 83 SER A C 1
ATOM 663 O O . SER A 1 83 ? -9.171 -2.297 -8.118 1.00 78.38 83 SER A O 1
ATOM 665 N N . SER A 1 84 ? -11.248 -2.846 -7.458 1.00 82.69 84 SER A N 1
ATOM 666 C CA . SER A 1 84 ? -10.855 -3.966 -6.603 1.00 82.69 84 SER A CA 1
ATOM 667 C C . SER A 1 84 ? -11.239 -5.284 -7.268 1.00 82.69 84 SER A C 1
ATOM 669 O O . SER A 1 84 ? -12.379 -5.464 -7.700 1.00 82.69 84 SER A O 1
ATOM 671 N N . VAL A 1 85 ? -10.292 -6.221 -7.311 1.00 88.50 85 VAL A N 1
ATOM 672 C CA . VAL A 1 85 ? -10.571 -7.618 -7.687 1.00 88.50 85 VAL A CA 1
ATOM 673 C C . VAL A 1 85 ? -11.359 -8.323 -6.583 1.00 88.50 85 VAL A C 1
ATOM 675 O O . VAL A 1 85 ? -12.115 -9.258 -6.838 1.00 88.50 85 VAL A O 1
ATOM 678 N N . PHE A 1 86 ? -11.197 -7.863 -5.345 1.00 90.50 86 PHE A N 1
ATOM 679 C CA . PHE A 1 86 ? -11.758 -8.501 -4.169 1.00 90.50 86 PHE A CA 1
ATOM 680 C C . PHE A 1 86 ? -13.042 -7.814 -3.722 1.00 90.50 86 PHE A C 1
ATOM 682 O O . PHE A 1 86 ? -13.159 -6.585 -3.741 1.00 90.50 86 PHE A O 1
ATOM 689 N N . GLN A 1 87 ? -13.991 -8.628 -3.282 1.00 89.00 87 GLN A N 1
ATOM 690 C CA . GLN A 1 87 ? -15.134 -8.186 -2.510 1.00 89.00 87 GLN A CA 1
ATOM 691 C C . GLN A 1 87 ? -14.689 -8.022 -1.057 1.00 89.00 87 GLN A C 1
ATOM 693 O O . GLN A 1 87 ? -14.464 -9.010 -0.361 1.00 89.00 87 GLN A O 1
ATOM 698 N N . LEU A 1 88 ? -14.557 -6.771 -0.628 1.00 87.88 88 LEU A N 1
ATOM 699 C CA . LEU A 1 88 ? -14.320 -6.425 0.767 1.00 87.88 88 LEU A CA 1
ATOM 700 C C . LEU A 1 88 ? -15.661 -6.351 1.504 1.00 87.88 88 LEU A C 1
ATOM 702 O O . LEU A 1 88 ? -16.658 -5.896 0.936 1.00 87.88 88 LEU A O 1
ATOM 706 N N . GLY A 1 89 ? -15.690 -6.858 2.733 1.00 84.38 89 GLY A N 1
ATOM 707 C CA . GLY A 1 89 ? -16.881 -6.897 3.569 1.00 84.38 89 GLY A CA 1
ATOM 708 C C . GLY A 1 89 ? -17.161 -5.579 4.289 1.00 84.38 89 GLY A C 1
ATOM 709 O O . GLY A 1 89 ? -16.609 -4.523 3.971 1.00 84.38 89 GLY A O 1
ATOM 710 N N . ASP A 1 90 ? -18.024 -5.662 5.299 1.00 88.00 90 ASP A N 1
ATOM 711 C CA . ASP A 1 90 ? -18.366 -4.525 6.145 1.00 88.00 90 ASP A CA 1
ATOM 712 C C . ASP A 1 90 ? -17.145 -3.982 6.899 1.00 88.00 90 ASP A C 1
ATOM 714 O O . ASP A 1 90 ? -16.204 -4.706 7.248 1.00 88.00 90 ASP A O 1
ATOM 718 N N . TYR A 1 91 ? -17.196 -2.685 7.195 1.00 89.25 91 TYR A N 1
ATOM 719 C CA . TYR A 1 91 ? -16.191 -2.015 8.006 1.00 89.25 91 TYR A CA 1
ATOM 720 C C . TYR A 1 91 ? -16.349 -2.398 9.478 1.00 89.25 91 TYR A C 1
ATOM 722 O O . TYR A 1 91 ? -17.390 -2.156 10.093 1.00 89.25 91 TYR A O 1
ATOM 730 N N . VAL A 1 92 ? -15.282 -2.932 10.062 1.00 88.19 92 VAL A N 1
ATOM 731 C CA . VAL A 1 92 ? -15.196 -3.327 11.469 1.00 88.19 92 VAL A CA 1
ATOM 732 C C . VAL A 1 92 ? -14.147 -2.491 12.193 1.00 88.19 92 VAL A C 1
ATOM 734 O O . VAL A 1 92 ? -13.202 -1.980 11.589 1.00 88.19 92 VAL A O 1
ATOM 737 N N . MET A 1 93 ? -14.317 -2.328 13.505 1.00 82.88 93 MET A N 1
ATOM 738 C CA . MET A 1 93 ? -13.340 -1.621 14.328 1.00 82.88 93 MET A CA 1
ATOM 739 C C . MET A 1 93 ? -12.094 -2.492 14.522 1.00 82.88 93 MET A C 1
ATOM 741 O O . MET A 1 93 ? -12.174 -3.594 15.063 1.00 82.88 93 MET A O 1
ATOM 745 N N . SER A 1 94 ? -10.944 -1.986 14.092 1.00 81.19 94 SER A N 1
ATOM 746 C CA . SER A 1 94 ? -9.637 -2.601 14.333 1.00 81.19 94 SER A CA 1
ATOM 747 C C . SER A 1 94 ? -9.154 -2.351 15.771 1.00 81.19 94 SER A C 1
ATOM 749 O O . SER A 1 94 ? -9.575 -1.375 16.401 1.00 81.19 94 SER A O 1
ATOM 751 N N . PRO A 1 95 ? -8.205 -3.160 16.284 1.00 72.56 95 PRO A N 1
ATOM 752 C CA . PRO A 1 95 ? -7.583 -2.928 17.592 1.00 72.56 95 PRO A CA 1
ATOM 753 C C . PRO A 1 95 ? -6.916 -1.553 17.735 1.00 72.56 95 PRO A C 1
ATOM 755 O O . PRO A 1 95 ? -6.821 -1.026 18.836 1.00 72.56 95 PRO A O 1
ATOM 758 N N . THR A 1 96 ? -6.488 -0.949 16.623 1.00 70.62 96 THR A N 1
ATOM 759 C CA . THR A 1 96 ? -5.862 0.381 16.589 1.00 70.62 96 THR A CA 1
ATOM 760 C C . THR A 1 96 ? -6.879 1.531 16.629 1.00 70.62 96 THR A C 1
ATOM 762 O O . THR A 1 96 ? -6.487 2.694 16.608 1.00 70.62 96 THR A O 1
ATOM 765 N N . GLY A 1 97 ? -8.185 1.234 16.675 1.00 73.06 97 GLY A N 1
ATOM 766 C CA . GLY A 1 97 ? -9.255 2.237 16.759 1.00 73.06 97 GLY A CA 1
ATOM 767 C C . GLY A 1 97 ? -9.718 2.804 15.412 1.00 73.06 97 GLY A C 1
ATOM 768 O O . GLY A 1 97 ? -10.464 3.781 15.384 1.00 73.06 97 GLY A O 1
ATOM 769 N N . PHE A 1 98 ? -9.298 2.198 14.299 1.00 80.75 98 PHE A N 1
ATOM 770 C CA . PHE A 1 98 ? -9.740 2.567 12.952 1.00 80.75 98 PHE A CA 1
ATOM 771 C C . PHE A 1 98 ? -10.806 1.608 12.437 1.00 80.75 98 PHE A C 1
ATOM 773 O O . PHE A 1 98 ? -10.694 0.400 12.650 1.00 80.75 98 PHE A O 1
ATOM 780 N N . LYS A 1 99 ? -11.788 2.116 11.693 1.00 86.81 99 LYS A N 1
ATOM 781 C CA . LYS A 1 99 ? -12.713 1.269 10.935 1.00 86.81 99 LYS A CA 1
ATOM 782 C C . LYS A 1 99 ? -12.109 0.907 9.583 1.00 86.81 99 LYS A C 1
ATOM 784 O O . LYS A 1 99 ? -11.828 1.798 8.783 1.00 86.81 99 LYS A O 1
ATOM 789 N N . VAL A 1 100 ? -11.957 -0.389 9.328 1.00 89.19 100 VAL A N 1
ATOM 790 C CA . VAL A 1 100 ? -11.470 -0.955 8.059 1.00 89.19 100 VAL A CA 1
ATOM 791 C C . VAL A 1 100 ? -12.304 -2.176 7.673 1.00 89.19 100 VAL A C 1
ATOM 793 O O . VAL A 1 100 ? -12.918 -2.778 8.555 1.00 89.19 100 VAL A O 1
ATOM 796 N N . PRO A 1 101 ? -12.353 -2.562 6.388 1.00 90.75 101 PRO A N 1
ATOM 797 C CA . PRO A 1 101 ? -12.977 -3.815 5.980 1.00 90.75 101 PRO A CA 1
ATOM 798 C C . PRO A 1 101 ? -12.419 -5.010 6.753 1.00 90.75 101 PRO A C 1
ATOM 800 O O . PRO A 1 101 ? -11.223 -5.057 7.044 1.00 90.75 101 PRO A O 1
ATOM 803 N N . ARG A 1 102 ? -13.283 -5.976 7.071 1.00 88.88 102 ARG A N 1
ATOM 804 C CA . ARG A 1 102 ? -12.952 -7.142 7.908 1.00 88.88 102 ARG A CA 1
ATOM 805 C C . ARG A 1 102 ? -11.715 -7.917 7.451 1.00 88.88 102 ARG A C 1
ATOM 807 O O . ARG A 1 102 ? -10.987 -8.443 8.283 1.00 88.88 102 ARG A O 1
ATOM 814 N N . GLU A 1 103 ? -11.489 -8.004 6.149 1.00 90.62 103 GLU A N 1
ATOM 815 C CA . GLU A 1 103 ? -10.389 -8.767 5.558 1.00 90.62 103 GLU A CA 1
ATOM 816 C C . GLU A 1 103 ? -9.029 -8.054 5.698 1.00 90.62 103 GLU A C 1
ATOM 818 O O . GLU A 1 103 ? -7.972 -8.642 5.437 1.00 90.62 103 GLU A O 1
ATOM 823 N N . ILE A 1 104 ? -9.044 -6.781 6.111 1.00 90.06 104 ILE A N 1
ATOM 824 C CA . ILE A 1 104 ? -7.869 -5.923 6.216 1.00 90.06 104 ILE A CA 1
ATOM 825 C C . ILE A 1 104 ? -7.382 -5.868 7.655 1.00 90.06 104 ILE A C 1
ATOM 827 O O . ILE A 1 104 ? -8.088 -5.459 8.575 1.00 90.06 104 ILE A O 1
ATOM 831 N N . HIS A 1 105 ? -6.114 -6.216 7.823 1.00 88.94 105 HIS A N 1
ATOM 832 C CA . HIS A 1 105 ? -5.438 -6.222 9.105 1.00 88.94 105 HIS A CA 1
ATOM 833 C C . HIS A 1 105 ? -4.480 -5.040 9.186 1.00 88.94 105 HIS A C 1
ATOM 835 O O . HIS A 1 105 ? -3.761 -4.730 8.233 1.00 88.94 105 HIS A O 1
ATOM 841 N N . ILE A 1 106 ? -4.478 -4.375 10.339 1.00 87.88 106 ILE A N 1
ATOM 842 C CA . ILE A 1 106 ? -3.587 -3.254 10.625 1.00 87.88 106 ILE A CA 1
ATOM 843 C C . ILE A 1 106 ? -2.540 -3.734 11.619 1.00 87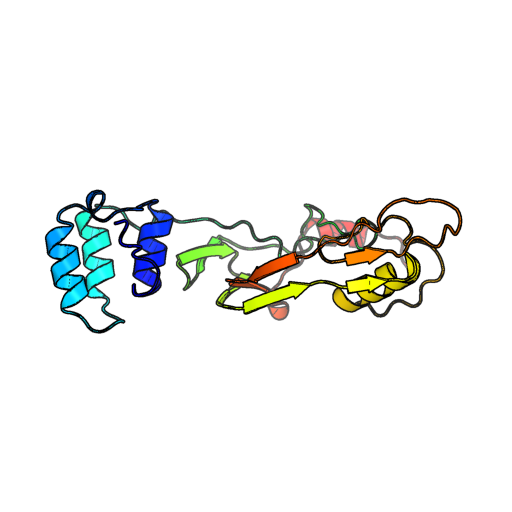.88 106 ILE A C 1
ATOM 845 O O . ILE A 1 106 ? -2.869 -4.198 12.710 1.00 87.88 106 ILE A O 1
ATOM 849 N N . HIS A 1 107 ? -1.278 -3.601 11.240 1.00 86.50 107 HIS A N 1
ATOM 850 C CA . HIS A 1 107 ? -0.142 -3.834 12.114 1.00 86.50 107 HIS A CA 1
ATOM 851 C C . HIS A 1 107 ? 0.525 -2.502 12.417 1.00 86.50 107 HIS A C 1
ATOM 853 O O . HIS A 1 107 ? 0.819 -1.738 11.500 1.00 86.50 107 HIS A O 1
ATOM 859 N N . GLU A 1 108 ? 0.799 -2.229 13.685 1.00 82.44 108 GLU A N 1
ATOM 860 C CA . GLU A 1 108 ? 1.670 -1.117 14.045 1.00 82.44 108 GLU A CA 1
ATOM 861 C C . GLU A 1 108 ? 3.104 -1.458 13.641 1.00 82.44 108 GLU A C 1
ATOM 863 O O . GLU A 1 108 ? 3.664 -2.479 14.041 1.00 82.44 108 GLU A O 1
ATOM 868 N N . THR A 1 109 ? 3.695 -0.595 12.828 1.00 79.62 109 THR A N 1
ATOM 869 C CA . THR A 1 109 ? 5.081 -0.700 12.379 1.00 79.62 109 THR A CA 1
ATOM 870 C C . THR A 1 109 ? 5.682 0.666 12.620 1.00 79.62 109 THR A C 1
ATOM 872 O O . THR A 1 109 ? 5.326 1.584 11.905 1.00 79.62 109 THR A O 1
ATOM 875 N N . ASN A 1 110 ? 6.506 0.846 13.652 1.00 81.81 110 ASN A N 1
ATOM 876 C CA . ASN A 1 110 ? 7.153 2.130 13.945 1.00 81.81 110 ASN A CA 1
ATOM 877 C C . ASN A 1 110 ? 8.536 2.158 13.293 1.00 81.81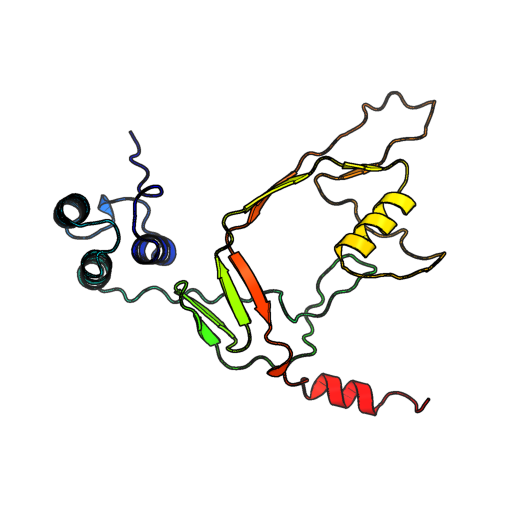 110 ASN A C 1
ATOM 879 O O . ASN A 1 110 ? 9.557 2.027 13.969 1.00 81.81 110 ASN A O 1
ATOM 883 N N . GLU A 1 111 ? 8.557 2.275 11.969 1.00 85.44 111 GLU A N 1
ATOM 884 C CA . GLU A 1 111 ? 9.769 2.152 11.161 1.00 85.44 111 GLU A CA 1
ATOM 885 C C . GLU A 1 111 ? 10.085 3.475 10.462 1.00 85.44 111 GLU A C 1
ATOM 887 O O . GLU A 1 111 ? 9.196 4.177 9.981 1.00 85.44 111 GLU A O 1
ATOM 892 N N . THR A 1 112 ? 11.369 3.819 10.392 1.00 89.38 112 THR A N 1
ATOM 893 C CA . THR A 1 112 ? 11.845 4.976 9.628 1.00 89.38 112 THR A CA 1
ATOM 894 C C . THR A 1 112 ? 12.649 4.472 8.444 1.00 89.38 112 THR A C 1
ATOM 896 O O . THR A 1 112 ? 13.644 3.768 8.619 1.00 89.38 112 THR A O 1
ATOM 899 N N . PHE A 1 113 ? 12.230 4.857 7.245 1.00 87.62 113 PHE A N 1
ATOM 900 C CA . PHE A 1 113 ? 12.873 4.498 5.995 1.00 87.62 113 PHE A CA 1
ATOM 901 C C . PHE A 1 113 ? 13.537 5.726 5.375 1.00 87.62 113 PHE A C 1
ATOM 903 O O . PHE A 1 113 ? 12.901 6.760 5.184 1.00 87.62 113 PHE A O 1
ATOM 910 N N . ASN A 1 114 ? 14.816 5.603 5.032 1.00 91.38 114 ASN A N 1
ATOM 911 C CA . ASN A 1 114 ? 15.574 6.651 4.354 1.00 91.38 114 ASN A CA 1
ATOM 912 C C . ASN A 1 114 ? 15.954 6.167 2.960 1.00 91.38 114 ASN A C 1
ATOM 914 O O . ASN A 1 114 ? 16.433 5.042 2.807 1.00 91.38 114 ASN A O 1
ATOM 918 N N . ARG A 1 115 ? 15.790 7.021 1.950 1.00 90.44 115 ARG A N 1
ATOM 919 C CA . ARG A 1 115 ? 16.123 6.689 0.567 1.00 90.44 115 ARG A CA 1
ATOM 920 C C . ARG A 1 115 ? 16.902 7.804 -0.112 1.00 90.44 115 ARG A C 1
ATOM 922 O O . ARG A 1 115 ? 16.484 8.961 -0.118 1.00 90.44 115 ARG A O 1
ATOM 929 N N . CYS A 1 116 ? 18.035 7.411 -0.685 1.00 90.94 116 CYS A N 1
ATOM 930 C CA . CYS A 1 116 ? 18.947 8.265 -1.432 1.00 90.94 116 CYS A CA 1
ATOM 931 C C . CYS A 1 116 ? 19.725 7.405 -2.432 1.00 90.94 116 CYS A C 1
ATOM 933 O O . CYS A 1 116 ? 20.892 7.080 -2.225 1.00 90.94 116 CYS A O 1
ATOM 935 N N . GLU A 1 117 ? 19.050 6.942 -3.475 1.00 90.25 117 GLU A N 1
ATOM 936 C CA . GLU A 1 117 ? 19.626 6.018 -4.451 1.00 90.25 117 GLU A CA 1
ATOM 937 C C . GLU A 1 117 ? 19.785 6.708 -5.809 1.00 90.25 117 GLU A C 1
ATOM 939 O O . GLU A 1 117 ? 18.898 7.422 -6.279 1.00 90.25 117 GLU A O 1
ATOM 944 N N . ARG A 1 118 ? 20.926 6.485 -6.462 1.00 89.44 118 ARG A N 1
ATOM 945 C CA . ARG A 1 118 ? 21.221 7.028 -7.790 1.00 89.44 118 ARG A CA 1
ATOM 946 C C . ARG A 1 118 ? 21.404 5.894 -8.789 1.00 89.44 118 ARG A C 1
ATOM 948 O O . ARG A 1 118 ? 22.130 4.946 -8.513 1.00 89.44 118 ARG A O 1
ATOM 955 N N . PHE A 1 119 ? 20.796 6.038 -9.962 1.00 88.44 119 PHE A N 1
ATOM 956 C CA . PHE A 1 119 ? 20.936 5.116 -11.088 1.00 88.44 119 PHE A CA 1
ATOM 957 C C . PHE A 1 119 ? 21.648 5.790 -12.253 1.00 88.44 119 PHE A C 1
ATOM 959 O O . PHE A 1 119 ? 21.570 7.007 -12.420 1.00 88.44 119 PHE A O 1
ATOM 966 N N . GLU A 1 120 ? 22.312 5.005 -13.093 1.00 86.25 120 GLU A N 1
ATOM 967 C CA . GLU A 1 120 ? 22.980 5.528 -14.289 1.00 86.25 120 GLU A CA 1
ATOM 968 C C . GLU A 1 120 ? 21.973 5.893 -15.378 1.00 86.25 120 GLU A C 1
ATOM 970 O O . GLU A 1 120 ? 22.193 6.810 -16.157 1.00 86.25 120 GLU A O 1
ATOM 975 N N . ASN A 1 121 ? 20.860 5.162 -15.450 1.00 83.69 121 ASN A N 1
ATOM 976 C CA . ASN A 1 121 ? 19.830 5.361 -16.458 1.00 83.69 121 ASN A CA 1
ATOM 977 C C . ASN A 1 121 ? 18.468 4.853 -15.972 1.00 83.69 121 ASN A C 1
ATOM 979 O O . ASN A 1 121 ? 18.347 4.119 -14.985 1.00 83.69 121 ASN A O 1
ATOM 983 N N . LYS A 1 122 ? 17.424 5.212 -16.722 1.00 83.50 122 LYS A N 1
ATOM 984 C CA . LYS A 1 122 ? 16.041 4.834 -16.416 1.00 83.50 122 LYS A CA 1
ATOM 985 C C . LYS A 1 122 ? 15.821 3.319 -16.404 1.00 83.50 122 LYS A C 1
ATOM 987 O O . LYS A 1 122 ? 15.031 2.836 -15.604 1.00 83.50 122 LYS A O 1
ATOM 992 N N . LYS A 1 123 ? 16.554 2.557 -17.224 1.00 83.88 123 LYS A N 1
ATOM 993 C CA . LYS A 1 123 ? 16.433 1.093 -17.289 1.00 83.88 123 LYS A CA 1
ATOM 994 C C . LYS A 1 123 ? 16.844 0.430 -15.971 1.00 83.88 123 LYS A C 1
ATOM 996 O O . LYS A 1 123 ? 16.142 -0.461 -15.499 1.00 83.88 123 LYS A O 1
ATOM 1001 N N . GLN A 1 124 ? 17.944 0.876 -15.364 1.00 86.31 124 GLN A N 1
ATOM 1002 C CA . GLN A 1 124 ? 18.374 0.388 -14.048 1.00 86.31 124 GLN A CA 1
ATOM 1003 C C . GLN A 1 124 ? 17.356 0.735 -12.959 1.00 86.31 124 GLN A C 1
ATOM 1005 O O . GLN A 1 124 ? 16.986 -0.137 -12.173 1.00 86.31 124 GLN A O 1
ATOM 1010 N N . TYR A 1 125 ? 16.856 1.976 -12.959 1.00 87.44 125 TYR A N 1
ATOM 1011 C CA . TYR A 1 125 ? 15.812 2.402 -12.027 1.00 87.44 125 TYR A CA 1
ATOM 1012 C C . TYR A 1 125 ? 14.557 1.528 -12.139 1.00 87.44 125 TYR A C 1
ATOM 1014 O O . TYR A 1 125 ? 14.084 0.986 -11.142 1.00 87.44 125 TYR A O 1
ATOM 1022 N N . THR A 1 126 ? 14.044 1.340 -13.356 1.00 84.94 126 THR A N 1
ATOM 1023 C CA . THR A 1 126 ? 12.889 0.479 -13.613 1.00 84.94 126 THR A CA 1
ATOM 1024 C C . THR A 1 126 ? 13.119 -0.932 -13.088 1.00 84.94 126 THR A C 1
ATOM 1026 O O . THR A 1 126 ? 12.240 -1.487 -12.434 1.00 84.94 126 THR A O 1
ATOM 1029 N N . HIS A 1 127 ? 14.279 -1.527 -13.375 1.00 85.56 127 HIS A N 1
ATOM 1030 C CA . HIS A 1 127 ? 14.566 -2.890 -12.941 1.00 85.56 127 HIS A CA 1
ATOM 1031 C C . HIS A 1 127 ? 14.521 -3.002 -11.412 1.00 85.56 127 HIS A C 1
ATOM 1033 O O . HIS A 1 127 ? 13.828 -3.867 -10.880 1.00 85.56 127 HIS A O 1
ATOM 1039 N N . LYS A 1 128 ? 15.157 -2.060 -10.701 1.00 87.25 128 LYS A N 1
ATOM 1040 C CA . LYS A 1 128 ? 15.070 -1.974 -9.238 1.00 87.25 128 LYS A CA 1
ATOM 1041 C C . LYS A 1 128 ? 13.627 -1.802 -8.761 1.00 87.25 128 LYS A C 1
ATOM 1043 O O . LYS A 1 128 ? 13.220 -2.460 -7.809 1.00 87.25 128 LYS A O 1
ATOM 1048 N N . ARG A 1 129 ? 12.838 -0.961 -9.433 1.00 87.12 129 ARG A N 1
ATOM 1049 C CA . ARG A 1 129 ? 11.442 -0.708 -9.062 1.00 87.12 129 ARG A CA 1
ATOM 1050 C C . ARG A 1 129 ? 10.560 -1.950 -9.198 1.00 87.12 129 ARG A C 1
ATOM 1052 O O . ARG A 1 129 ? 9.725 -2.180 -8.330 1.00 87.12 129 ARG A O 1
ATOM 1059 N N . LEU A 1 130 ? 10.749 -2.755 -10.243 1.00 86.50 130 LEU A N 1
ATOM 1060 C CA . LEU A 1 130 ? 10.026 -4.020 -10.420 1.00 86.50 130 LEU A CA 1
ATOM 1061 C C . LEU A 1 130 ? 10.393 -5.038 -9.335 1.00 86.50 130 LEU A C 1
ATOM 1063 O O . LEU A 1 130 ? 9.501 -5.680 -8.783 1.00 86.50 130 LEU A O 1
ATOM 1067 N N . LEU A 1 131 ? 11.676 -5.120 -8.969 1.00 87.44 131 LEU A N 1
ATOM 1068 C CA . LEU A 1 131 ? 12.123 -5.951 -7.849 1.00 87.44 131 LEU A CA 1
ATOM 1069 C C . LEU A 1 131 ? 11.500 -5.501 -6.521 1.00 87.44 131 LEU A C 1
ATOM 1071 O O . LEU A 1 131 ? 11.028 -6.340 -5.761 1.00 87.44 131 LEU A O 1
ATOM 1075 N N . ASP A 1 132 ? 11.421 -4.191 -6.273 1.00 87.25 132 ASP A N 1
ATOM 1076 C CA . ASP A 1 132 ? 10.764 -3.634 -5.079 1.00 87.25 132 ASP A CA 1
ATOM 1077 C C . ASP A 1 132 ? 9.255 -3.930 -5.038 1.00 87.25 132 ASP A C 1
ATOM 1079 O O . ASP A 1 132 ? 8.657 -3.954 -3.964 1.00 87.25 132 ASP A O 1
ATOM 1083 N N . LEU A 1 133 ? 8.634 -4.164 -6.197 1.00 87.00 133 LEU A N 1
ATOM 1084 C CA . LEU A 1 133 ? 7.247 -4.622 -6.326 1.00 87.00 133 LEU A CA 1
ATOM 1085 C C . LEU A 1 133 ? 7.107 -6.154 -6.232 1.00 87.00 133 LEU A C 1
ATOM 1087 O O . LEU A 1 133 ? 5.995 -6.667 -6.332 1.00 87.00 133 LEU A O 1
ATOM 1091 N N . GLY A 1 134 ? 8.207 -6.892 -6.048 1.00 89.19 134 GLY A N 1
ATOM 1092 C CA . GLY A 1 134 ? 8.219 -8.356 -5.987 1.00 89.19 134 GLY A CA 1
ATOM 1093 C C . GLY A 1 134 ? 8.048 -9.043 -7.346 1.00 89.19 134 GLY A C 1
ATOM 1094 O O . GLY A 1 134 ? 7.731 -10.229 -7.401 1.00 89.19 134 GLY A O 1
ATOM 1095 N N . LEU A 1 135 ? 8.243 -8.319 -8.449 1.00 84.69 135 LEU A N 1
ATOM 1096 C CA . LEU A 1 135 ? 8.054 -8.830 -9.803 1.00 84.69 135 LEU A CA 1
ATOM 1097 C C . LEU A 1 135 ? 9.397 -9.265 -10.403 1.00 84.69 135 LEU A C 1
ATOM 1099 O O . LEU A 1 135 ? 10.279 -8.442 -10.636 1.00 84.69 135 LEU A O 1
ATOM 1103 N N . SER A 1 136 ? 9.534 -10.559 -10.709 1.00 78.50 136 SER A N 1
ATOM 1104 C CA . SER A 1 136 ? 10.638 -11.091 -11.526 1.00 78.50 136 SER A CA 1
ATOM 1105 C C . SER A 1 136 ? 10.181 -11.239 -12.971 1.00 78.50 136 SER A C 1
ATOM 1107 O O . SER A 1 136 ? 9.669 -12.282 -13.372 1.00 78.50 136 SER A O 1
ATOM 1109 N N . ILE A 1 137 ? 10.305 -10.156 -13.737 1.00 73.69 137 ILE A N 1
ATOM 1110 C CA . ILE A 1 137 ? 9.853 -10.081 -15.126 1.00 73.69 137 ILE A CA 1
ATOM 1111 C C . ILE A 1 137 ? 11.055 -9.771 -16.030 1.00 73.69 137 ILE A C 1
ATOM 1113 O O . ILE A 1 137 ? 11.588 -8.661 -15.999 1.00 73.69 137 ILE A O 1
ATOM 1117 N N . ASP A 1 138 ? 11.428 -10.722 -16.888 1.00 66.62 138 ASP A N 1
ATOM 1118 C CA . ASP A 1 138 ? 12.452 -10.553 -17.929 1.00 66.62 138 ASP A CA 1
ATOM 1119 C C . ASP A 1 138 ? 11.835 -9.921 -19.189 1.00 66.62 138 ASP A C 1
ATOM 1121 O O . ASP A 1 138 ? 11.643 -10.588 -20.205 1.00 66.62 138 ASP A O 1
ATOM 1125 N N . PHE A 1 139 ? 11.448 -8.638 -19.143 1.00 62.50 139 PHE A N 1
ATOM 1126 C CA . PHE A 1 139 ? 10.838 -7.973 -20.308 1.00 62.50 139 PHE A CA 1
ATOM 1127 C C . PHE A 1 139 ? 11.743 -6.921 -20.959 1.00 62.50 139 PHE A C 1
ATOM 1129 O O . PHE A 1 139 ? 12.140 -5.962 -20.293 1.00 62.50 139 PHE A O 1
ATOM 1136 N N . PRO A 1 140 ? 12.033 -7.014 -22.278 1.00 51.59 140 PRO A N 1
ATOM 1137 C CA . PRO A 1 140 ? 13.072 -6.178 -22.871 1.00 51.59 140 PRO A CA 1
ATOM 1138 C C . PRO A 1 140 ? 12.672 -4.745 -23.248 1.00 51.59 140 PRO A C 1
ATOM 1140 O O . PRO A 1 140 ? 13.562 -4.027 -23.698 1.00 51.59 140 PRO A O 1
ATOM 1143 N N . ARG A 1 141 ? 11.397 -4.309 -23.187 1.00 56.25 141 ARG A N 1
ATOM 1144 C CA . ARG A 1 141 ? 11.006 -3.173 -24.057 1.00 56.25 141 ARG A CA 1
ATOM 1145 C C . ARG A 1 141 ? 10.058 -2.057 -23.608 1.00 56.25 141 ARG A C 1
ATOM 1147 O O . ARG A 1 141 ? 9.987 -1.108 -24.372 1.00 56.25 141 ARG A O 1
ATOM 1154 N N . VAL A 1 142 ? 9.344 -2.062 -22.477 1.00 54.81 142 VAL A N 1
ATOM 1155 C CA . VAL A 1 142 ? 8.261 -1.046 -22.324 1.00 54.81 142 VAL A CA 1
ATOM 1156 C C . VAL A 1 142 ? 8.058 -0.524 -20.902 1.00 54.81 142 VAL A C 1
ATOM 1158 O O . VAL A 1 142 ? 6.966 -0.578 -20.352 1.00 54.81 142 VAL A O 1
ATOM 1161 N N . PHE A 1 143 ? 9.102 0.030 -20.296 1.00 62.47 143 PHE A N 1
ATOM 1162 C CA . PHE A 1 143 ? 8.973 0.697 -18.993 1.00 62.47 143 PHE A CA 1
ATOM 1163 C C . PHE A 1 143 ? 9.559 2.113 -18.997 1.00 62.47 143 PHE A C 1
ATOM 1165 O O . PHE A 1 143 ? 10.037 2.628 -17.986 1.00 62.47 143 PHE A O 1
ATOM 1172 N N . GLU A 1 144 ? 9.503 2.767 -20.153 1.00 57.53 144 GLU A N 1
ATOM 1173 C CA . GLU A 1 144 ? 10.023 4.122 -20.347 1.00 57.53 144 GLU A CA 1
ATOM 1174 C C . GLU A 1 144 ? 9.189 5.197 -19.639 1.00 57.53 144 GLU A C 1
ATOM 1176 O O . GLU A 1 144 ? 9.636 6.335 -19.545 1.00 57.53 144 GLU A O 1
ATOM 1181 N N . ASN A 1 145 ? 8.029 4.849 -19.071 1.00 65.12 145 ASN A N 1
ATOM 1182 C CA . ASN A 1 145 ? 7.082 5.806 -18.489 1.00 65.12 145 ASN A CA 1
ATOM 1183 C C . ASN A 1 145 ? 7.013 5.798 -16.958 1.00 65.12 145 ASN A C 1
ATOM 1185 O O . ASN A 1 145 ? 6.176 6.497 -16.394 1.00 65.12 145 ASN A O 1
ATOM 1189 N N . PHE A 1 146 ? 7.903 5.081 -16.262 1.00 71.75 146 PHE A N 1
ATOM 1190 C CA . PHE A 1 146 ? 7.995 5.256 -14.812 1.00 71.75 146 PHE A CA 1
ATOM 1191 C C . PHE A 1 146 ? 8.396 6.693 -14.487 1.00 71.75 146 PHE A C 1
ATOM 1193 O O . PHE A 1 146 ? 9.434 7.185 -14.947 1.00 71.75 146 PHE A O 1
ATOM 1200 N N . ASN A 1 147 ? 7.579 7.356 -13.678 1.00 78.50 147 ASN A N 1
ATOM 1201 C CA . ASN A 1 147 ? 7.981 8.598 -13.044 1.00 78.50 147 ASN A CA 1
ATOM 1202 C C . ASN A 1 147 ? 9.030 8.276 -11.982 1.00 78.50 147 ASN A C 1
ATOM 1204 O O . ASN A 1 147 ? 8.891 7.310 -11.230 1.00 78.50 147 ASN A O 1
ATOM 1208 N N . LEU A 1 148 ? 10.094 9.073 -11.940 1.00 81.56 148 LEU A N 1
ATOM 1209 C CA . LEU A 1 148 ? 11.125 8.917 -10.928 1.00 81.56 148 LEU A CA 1
ATOM 1210 C C . LEU A 1 148 ? 10.536 9.308 -9.568 1.00 81.56 148 LEU A C 1
ATOM 1212 O O . LEU A 1 148 ? 10.074 10.433 -9.384 1.00 81.56 148 LEU A O 1
ATOM 1216 N N . ARG A 1 149 ? 10.510 8.365 -8.627 1.00 85.75 149 ARG A N 1
ATOM 1217 C CA . ARG A 1 149 ? 10.044 8.625 -7.259 1.00 85.75 149 ARG A CA 1
ATOM 1218 C C . ARG A 1 149 ? 11.058 9.456 -6.471 1.00 85.75 149 ARG A C 1
ATOM 1220 O O . ARG A 1 149 ? 12.261 9.348 -6.688 1.00 85.75 149 ARG A O 1
ATOM 1227 N N . HIS A 1 150 ? 10.563 10.208 -5.489 1.00 86.75 150 HIS A N 1
ATOM 1228 C CA . HIS A 1 150 ? 11.404 10.896 -4.509 1.00 86.75 150 HIS A CA 1
ATOM 1229 C C . HIS A 1 150 ? 12.382 9.929 -3.822 1.00 86.75 150 HIS A C 1
ATOM 1231 O O . HIS A 1 150 ? 12.055 8.765 -3.567 1.00 86.75 150 HIS A O 1
ATOM 1237 N N . GLY A 1 151 ? 13.587 10.417 -3.530 1.00 88.25 151 GLY A N 1
ATOM 1238 C CA . GLY A 1 151 ? 14.679 9.616 -2.976 1.00 88.25 151 GLY A CA 1
ATOM 1239 C C . GLY A 1 151 ? 15.445 8.806 -4.024 1.00 88.25 151 GLY A C 1
ATOM 1240 O O . GLY A 1 151 ? 16.426 8.152 -3.674 1.00 88.25 151 GLY A O 1
ATOM 1241 N N . TYR A 1 152 ? 15.024 8.848 -5.293 1.00 89.31 152 TYR A N 1
ATOM 1242 C CA . TYR A 1 152 ? 15.755 8.284 -6.421 1.00 89.31 152 TYR A CA 1
ATOM 1243 C C . TYR A 1 152 ? 16.205 9.388 -7.381 1.00 89.31 152 TYR A C 1
ATOM 1245 O O . TYR A 1 152 ? 15.512 10.383 -7.580 1.00 89.31 152 TYR A O 1
ATOM 1253 N N . SER A 1 153 ? 17.383 9.217 -7.977 1.00 88.69 153 SER A N 1
ATOM 1254 C CA . SER A 1 153 ? 17.978 10.160 -8.936 1.00 88.69 153 SER A CA 1
ATOM 1255 C C . SER A 1 153 ? 18.555 9.401 -10.137 1.00 88.69 153 SER A C 1
ATOM 1257 O O . SER A 1 153 ? 19.044 8.283 -9.976 1.00 88.69 153 SER A O 1
ATOM 1259 N N . ILE A 1 154 ? 18.519 9.982 -11.340 1.00 85.75 154 ILE A N 1
ATOM 1260 C CA . ILE A 1 154 ? 19.184 9.423 -12.532 1.00 85.75 154 ILE A CA 1
ATOM 1261 C C . ILE A 1 154 ? 20.370 10.323 -12.881 1.00 85.75 154 ILE A C 1
ATOM 1263 O O . ILE A 1 154 ? 20.235 11.542 -12.926 1.00 85.75 154 ILE A O 1
ATOM 1267 N N . GLY A 1 155 ? 21.544 9.733 -13.098 1.00 73.94 155 GLY A N 1
ATOM 1268 C CA . GLY A 1 155 ? 22.714 10.472 -13.552 1.00 73.94 155 GLY A CA 1
ATOM 1269 C C . GLY A 1 155 ? 22.502 11.044 -14.953 1.00 73.94 155 GLY A C 1
ATOM 1270 O O . GLY A 1 155 ? 22.106 10.317 -15.858 1.00 73.94 155 GLY A O 1
ATOM 1271 N N . SER A 1 156 ? 22.798 12.331 -15.140 1.00 65.12 156 SER A N 1
ATOM 1272 C CA . SER A 1 156 ? 22.949 12.891 -16.484 1.00 65.12 156 SER A CA 1
ATOM 1273 C C . SER A 1 156 ? 24.225 12.334 -17.120 1.00 65.12 156 SER A C 1
ATOM 1275 O O . SER A 1 156 ? 25.301 12.425 -16.527 1.00 65.12 156 SER A O 1
ATOM 1277 N N . SER A 1 157 ? 24.102 11.740 -18.306 1.00 54.88 157 SER A N 1
ATOM 1278 C CA . SER A 1 157 ? 25.229 11.335 -19.155 1.00 54.88 157 SER A CA 1
ATOM 1279 C C . SER A 1 157 ? 25.677 12.443 -20.117 1.00 54.88 157 SER A C 1
ATOM 1281 O O . SER A 1 157 ? 26.563 12.211 -20.940 1.00 54.88 157 SER A O 1
ATOM 1283 N N . ASP A 1 158 ? 25.072 13.633 -20.052 1.00 52.09 158 ASP A N 1
ATOM 1284 C CA . ASP A 1 158 ? 25.385 14.715 -20.981 1.00 52.09 158 ASP A CA 1
ATOM 1285 C C . ASP A 1 158 ? 26.656 15.448 -20.549 1.00 52.09 158 ASP A C 1
ATOM 1287 O O . ASP A 1 158 ? 26.648 16.343 -19.706 1.00 52.09 158 ASP A O 1
ATOM 1291 N N . ASN A 1 159 ? 27.762 15.096 -21.207 1.00 50.53 159 ASN A N 1
ATOM 1292 C CA . ASN A 1 159 ? 29.091 15.698 -21.050 1.00 50.53 159 ASN A CA 1
ATOM 1293 C C . ASN A 1 159 ? 29.158 17.218 -21.341 1.00 50.53 159 ASN A C 1
ATOM 1295 O O . ASN A 1 159 ? 30.237 17.792 -21.238 1.00 50.53 159 ASN A O 1
ATOM 1299 N N . ASN A 1 160 ? 28.051 17.870 -21.718 1.00 49.59 160 ASN A N 1
ATOM 1300 C CA . ASN A 1 160 ? 28.032 19.256 -22.204 1.00 49.59 160 ASN A CA 1
ATOM 1301 C C . ASN A 1 160 ? 27.046 20.194 -21.490 1.00 49.59 160 ASN A C 1
ATOM 1303 O O . ASN A 1 160 ? 26.923 21.350 -21.894 1.00 49.59 160 ASN A O 1
ATOM 1307 N N . SER A 1 161 ? 26.360 19.757 -20.434 1.00 49.28 161 SER A N 1
ATOM 1308 C CA . SER A 1 161 ? 25.479 20.642 -19.666 1.00 49.28 161 SER A CA 1
ATOM 1309 C C . SER A 1 161 ? 26.008 20.848 -18.249 1.00 49.28 161 SER A C 1
ATOM 1311 O O . SER A 1 161 ? 26.008 19.915 -17.452 1.00 49.28 161 SER A O 1
ATOM 1313 N N . ASN A 1 162 ? 26.384 22.086 -17.910 1.00 49.25 162 ASN A N 1
ATOM 1314 C CA . ASN A 1 162 ? 26.711 22.547 -16.549 1.00 49.25 162 ASN A CA 1
ATOM 1315 C C . ASN A 1 162 ? 25.484 22.566 -15.605 1.00 49.25 162 ASN A C 1
ATOM 1317 O O . ASN A 1 162 ? 25.403 23.407 -14.712 1.00 49.25 162 ASN A O 1
ATOM 1321 N N . HIS A 1 163 ? 24.495 21.698 -15.815 1.00 51.34 163 HIS A N 1
ATOM 1322 C CA . HIS A 1 163 ? 23.375 21.582 -14.895 1.00 51.34 163 HIS A CA 1
ATOM 1323 C C . HIS A 1 163 ? 23.842 20.807 -13.665 1.00 51.34 163 HIS A C 1
ATOM 1325 O O . HIS A 1 163 ? 24.279 19.659 -13.769 1.00 51.34 163 HIS A O 1
ATOM 1331 N N . GLU A 1 164 ? 23.789 21.468 -12.508 1.00 54.81 164 GLU A N 1
ATOM 1332 C CA . GLU A 1 164 ? 23.977 20.832 -11.209 1.00 54.81 164 GLU A CA 1
ATOM 1333 C C . GLU A 1 164 ? 23.099 19.577 -11.141 1.00 54.81 164 GLU A C 1
ATOM 1335 O O . GLU A 1 164 ? 21.910 19.606 -11.459 1.00 54.81 164 GLU A O 1
ATOM 1340 N N . LEU A 1 165 ? 23.712 18.446 -10.798 1.00 63.25 165 LEU A N 1
ATOM 1341 C CA . LEU A 1 165 ? 23.009 17.177 -10.658 1.00 63.25 165 LEU A CA 1
ATOM 1342 C C . LEU A 1 165 ? 22.017 17.298 -9.495 1.00 63.25 165 LEU A C 1
ATOM 1344 O O . LEU A 1 165 ? 22.422 17.255 -8.334 1.00 63.25 165 LEU A O 1
ATOM 1348 N N . GLU A 1 166 ? 20.728 17.436 -9.800 1.00 68.38 166 GLU A N 1
ATOM 1349 C CA . GLU A 1 166 ? 19.679 17.434 -8.783 1.00 68.38 166 GLU A CA 1
ATOM 1350 C C . GLU A 1 166 ? 19.578 16.042 -8.147 1.00 68.38 166 GLU A C 1
ATOM 1352 O O . GLU A 1 166 ? 19.260 15.045 -8.803 1.00 68.38 166 GLU A O 1
ATOM 1357 N N . GLN A 1 167 ? 19.876 15.971 -6.851 1.00 80.56 167 GLN A N 1
ATOM 1358 C CA . GLN A 1 167 ? 19.729 14.767 -6.044 1.00 80.56 167 GLN A CA 1
ATOM 1359 C C . GLN A 1 167 ? 18.557 14.942 -5.087 1.00 80.56 167 GLN A C 1
ATOM 1361 O O . GLN A 1 167 ? 18.452 15.952 -4.392 1.00 80.56 167 GLN A O 1
ATOM 1366 N N . THR A 1 168 ? 17.688 13.936 -5.020 1.00 84.12 168 THR A N 1
ATOM 1367 C CA . THR A 1 168 ? 16.568 13.929 -4.075 1.00 84.12 168 THR A CA 1
ATOM 1368 C C . THR A 1 168 ? 16.841 12.989 -2.904 1.00 84.12 168 THR A C 1
ATOM 1370 O O . THR A 1 168 ? 17.417 11.913 -3.068 1.00 84.12 168 THR A O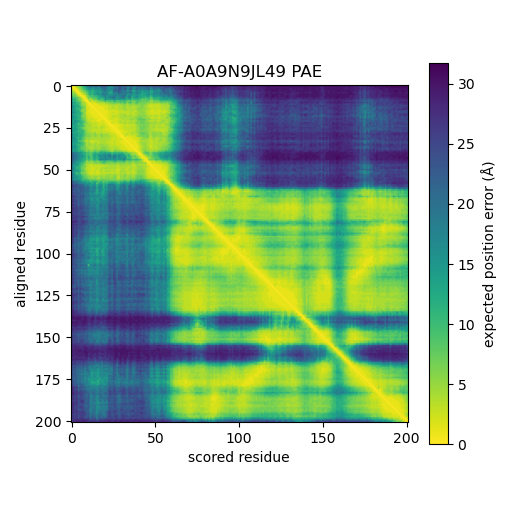 1
ATOM 1373 N N . PHE A 1 169 ? 16.404 13.400 -1.714 1.00 88.38 169 PHE A N 1
ATOM 1374 C CA . PHE A 1 169 ? 16.442 12.607 -0.488 1.00 88.38 169 PHE A CA 1
ATOM 1375 C C . PHE A 1 169 ? 15.023 12.426 0.044 1.00 88.38 169 PHE A C 1
ATOM 1377 O O . PHE A 1 169 ? 14.231 13.368 0.026 1.00 88.38 169 PHE A O 1
ATOM 1384 N N . LEU A 1 170 ? 14.702 11.225 0.519 1.00 91.38 170 LEU A N 1
ATOM 1385 C CA . LEU A 1 170 ? 13.394 10.896 1.076 1.00 91.38 170 LEU A CA 1
ATOM 1386 C C . LEU A 1 170 ? 13.555 10.279 2.466 1.00 91.38 170 LEU A C 1
ATOM 1388 O O . LEU A 1 170 ? 14.314 9.326 2.640 1.00 91.38 170 LEU A O 1
ATOM 1392 N N . ILE A 1 171 ? 12.789 10.800 3.423 1.00 90.44 171 ILE A N 1
ATOM 1393 C CA . ILE A 1 171 ? 12.588 10.214 4.749 1.00 90.44 171 ILE A CA 1
ATOM 1394 C C . ILE A 1 171 ? 11.104 9.887 4.873 1.00 90.44 171 ILE A C 1
ATOM 1396 O O . ILE A 1 171 ? 10.264 10.780 4.782 1.00 90.44 171 ILE A O 1
ATOM 1400 N N . GLU A 1 172 ? 10.781 8.624 5.108 1.00 89.62 172 GLU A N 1
ATOM 1401 C CA . GLU A 1 172 ? 9.428 8.171 5.404 1.00 89.62 172 GLU A CA 1
ATOM 1402 C C . GLU A 1 172 ? 9.383 7.607 6.820 1.00 89.62 172 GLU A C 1
ATOM 1404 O O . GLU A 1 172 ? 10.260 6.850 7.233 1.00 89.62 172 GLU A O 1
ATOM 1409 N N . ARG A 1 173 ? 8.331 7.948 7.562 1.00 87.38 173 ARG A N 1
ATOM 1410 C CA . ARG A 1 173 ? 7.983 7.262 8.803 1.00 87.38 173 ARG A CA 1
ATOM 1411 C C . ARG A 1 173 ? 6.765 6.406 8.524 1.00 87.38 173 ARG A C 1
ATOM 1413 O O . ARG A 1 173 ? 5.692 6.923 8.223 1.00 87.38 173 ARG A O 1
ATOM 1420 N N . HIS A 1 174 ? 6.943 5.101 8.594 1.00 85.12 174 HIS A N 1
ATOM 1421 C CA . HIS A 1 174 ? 5.848 4.153 8.534 1.00 85.12 174 HIS A CA 1
ATOM 1422 C C . HIS A 1 174 ? 5.361 3.986 9.970 1.00 85.12 174 HIS A C 1
ATOM 1424 O O . HIS A 1 174 ? 6.175 3.832 10.877 1.00 85.12 174 HIS A O 1
ATOM 1430 N N . CYS A 1 175 ? 4.052 4.120 10.180 1.00 83.81 175 CYS A N 1
ATOM 1431 C CA . CYS A 1 175 ? 3.409 3.940 11.490 1.00 83.81 175 CYS A CA 1
ATOM 1432 C C . CYS A 1 175 ? 2.521 2.691 11.500 1.00 83.81 175 CYS A C 1
ATOM 1434 O O . CYS A 1 175 ? 2.359 2.031 12.525 1.00 83.81 175 CYS A O 1
ATOM 1436 N N . PHE A 1 176 ? 1.952 2.364 10.339 1.00 85.81 176 PHE A N 1
ATOM 1437 C CA . PHE A 1 176 ? 1.025 1.261 10.166 1.00 85.81 176 PHE A CA 1
ATOM 1438 C C . PHE A 1 176 ? 1.321 0.526 8.865 1.00 85.81 176 PHE A C 1
ATOM 1440 O O . PHE A 1 176 ? 1.615 1.145 7.838 1.00 85.81 176 PHE A O 1
ATOM 1447 N N . LYS A 1 177 ? 1.147 -0.790 8.899 1.00 89.81 177 LYS A N 1
ATOM 1448 C CA . LYS A 1 177 ? 1.168 -1.673 7.744 1.00 89.81 177 LYS A CA 1
ATOM 1449 C C . LYS A 1 177 ? -0.188 -2.346 7.611 1.00 89.81 177 LYS A C 1
ATOM 1451 O O . LYS A 1 177 ? -0.634 -3.041 8.521 1.00 89.81 177 LYS A O 1
ATOM 1456 N N . PHE A 1 178 ? -0.811 -2.156 6.456 1.00 91.12 178 PHE A N 1
ATOM 1457 C CA . PHE A 1 178 ? -2.076 -2.789 6.105 1.00 91.12 178 PHE A CA 1
ATOM 1458 C C . PHE A 1 178 ? -1.796 -4.058 5.305 1.00 91.12 178 PHE A C 1
ATOM 1460 O O . PHE A 1 178 ? -1.026 -4.032 4.342 1.00 91.12 178 PHE A O 1
ATOM 1467 N N . THR A 1 179 ? -2.410 -5.166 5.696 1.00 91.38 179 THR A N 1
ATOM 1468 C CA . THR A 1 179 ? -2.281 -6.463 5.026 1.00 91.38 179 THR A CA 1
ATOM 1469 C C . THR A 1 179 ? -3.660 -7.045 4.753 1.00 91.38 179 THR A C 1
ATOM 1471 O O . THR A 1 179 ? -4.641 -6.695 5.409 1.00 91.38 179 THR A O 1
ATOM 1474 N N . LEU A 1 180 ? -3.739 -7.921 3.755 1.00 89.69 180 LEU A N 1
ATOM 1475 C CA . LEU A 1 180 ? -4.930 -8.715 3.483 1.00 89.69 180 LEU A CA 1
ATOM 1476 C C . LEU A 1 180 ? -4.678 -10.153 3.895 1.00 89.69 180 LEU A C 1
ATOM 1478 O O . LEU A 1 180 ? -3.598 -10.689 3.635 1.00 89.69 180 LEU A O 1
ATOM 1482 N N . ASN A 1 181 ? -5.702 -10.789 4.450 1.00 82.25 181 ASN A N 1
ATOM 1483 C CA . ASN A 1 181 ? -5.711 -12.235 4.569 1.00 82.25 181 ASN A CA 1
ATOM 1484 C C . ASN A 1 181 ? -6.201 -12.850 3.252 1.00 82.25 181 ASN A C 1
ATOM 1486 O O . ASN A 1 181 ? -7.403 -12.934 3.020 1.00 82.25 181 ASN A O 1
ATOM 1490 N N . ILE A 1 182 ? -5.266 -13.240 2.379 1.00 81.00 182 ILE A N 1
ATOM 1491 C CA . ILE A 1 182 ? -5.566 -13.715 1.017 1.00 81.00 182 ILE A CA 1
ATOM 1492 C C . ILE A 1 182 ? -6.516 -14.920 1.030 1.00 81.00 182 ILE A C 1
ATOM 1494 O O . ILE A 1 182 ? -7.393 -15.001 0.172 1.00 81.00 182 ILE A O 1
ATOM 1498 N N . ASP A 1 183 ? -6.392 -15.803 2.021 1.00 81.56 183 ASP A N 1
ATOM 1499 C CA . ASP A 1 183 ? -7.186 -17.033 2.113 1.00 81.56 183 ASP A CA 1
ATOM 1500 C C . ASP A 1 183 ? -8.676 -16.766 2.397 1.00 81.56 183 ASP A C 1
ATOM 1502 O O . ASP A 1 183 ? -9.531 -17.607 2.118 1.00 81.56 183 ASP A O 1
ATOM 1506 N N . GLU A 1 184 ? -9.007 -15.584 2.921 1.00 80.50 184 GLU A N 1
ATOM 1507 C CA . GLU A 1 184 ? -10.379 -15.168 3.233 1.00 80.50 184 GLU A CA 1
ATOM 1508 C C . GLU A 1 184 ? -11.006 -14.300 2.129 1.00 80.50 184 GLU A C 1
ATOM 1510 O O . GLU A 1 184 ? -12.207 -14.014 2.170 1.00 80.50 184 GLU A O 1
ATOM 1515 N N . LEU A 1 185 ? -10.223 -13.894 1.121 1.00 87.81 185 LEU A N 1
ATOM 1516 C CA . LEU A 1 185 ? -10.693 -12.995 0.072 1.00 87.81 185 LEU A CA 1
ATOM 1517 C C . LEU A 1 185 ? -11.593 -13.706 -0.931 1.00 87.81 185 LEU A C 1
ATOM 1519 O O . LEU A 1 185 ? -11.254 -14.731 -1.522 1.00 87.81 185 LEU A O 1
ATOM 1523 N N . LYS A 1 186 ? -12.732 -13.077 -1.210 1.00 90.81 186 LYS A N 1
ATOM 1524 C CA . LYS A 1 186 ? -13.622 -13.475 -2.300 1.00 90.81 186 LYS A CA 1
ATOM 1525 C C . LYS A 1 186 ? -13.402 -12.563 -3.494 1.00 90.81 186 LYS A C 1
ATOM 1527 O O . LYS A 1 186 ? -13.301 -11.349 -3.342 1.00 90.81 186 LYS A O 1
ATOM 1532 N N . LEU A 1 187 ? -13.371 -13.141 -4.692 1.00 91.31 187 LEU A N 1
ATOM 1533 C CA . LEU A 1 187 ? -13.397 -12.363 -5.931 1.00 91.31 187 LEU A CA 1
ATOM 1534 C C . LEU A 1 187 ? -14.744 -11.647 -6.066 1.00 91.31 187 LEU A C 1
ATOM 1536 O O . LEU A 1 187 ? -15.792 -12.250 -5.803 1.00 91.31 187 LEU A O 1
ATOM 1540 N N . SER A 1 188 ? -14.711 -10.390 -6.503 1.00 90.00 188 SER A N 1
ATOM 1541 C CA . SER A 1 188 ? -15.913 -9.627 -6.827 1.00 90.00 188 SER A CA 1
ATOM 1542 C C . SER A 1 188 ? -16.653 -10.268 -8.003 1.00 90.00 188 SER A C 1
ATOM 1544 O O . SER A 1 188 ? -16.043 -10.901 -8.865 1.00 90.00 188 SER A O 1
ATOM 1546 N N . GLN A 1 189 ? -17.982 -10.129 -8.039 1.00 91.00 189 GLN A N 1
ATOM 1547 C CA . GLN A 1 189 ? -18.771 -10.710 -9.127 1.00 91.00 189 GLN A CA 1
ATOM 1548 C C . GLN A 1 189 ? -18.397 -10.092 -10.479 1.00 91.00 189 GLN A C 1
ATOM 1550 O O . GLN A 1 189 ? -18.144 -10.833 -11.415 1.00 91.00 189 GLN A O 1
ATOM 1555 N N . ALA A 1 190 ? -18.230 -8.766 -10.532 1.00 89.44 190 ALA A N 1
ATOM 1556 C CA . ALA A 1 190 ? -17.802 -8.059 -11.740 1.00 89.44 190 ALA A CA 1
ATOM 1557 C C . ALA A 1 190 ? -16.498 -8.627 -12.323 1.00 89.44 190 ALA A C 1
ATOM 1559 O O . ALA A 1 190 ? -16.403 -8.849 -13.521 1.00 89.44 190 ALA A O 1
ATOM 1560 N N . PHE A 1 191 ? -15.514 -8.934 -11.472 1.00 90.81 191 PHE A N 1
ATOM 1561 C CA . PHE A 1 191 ? -14.264 -9.525 -11.941 1.00 90.81 191 PHE A CA 1
ATOM 1562 C C . PHE A 1 191 ? -14.441 -10.953 -12.478 1.00 90.81 191 PHE A C 1
ATOM 1564 O O . PHE A 1 191 ? -13.765 -11.339 -13.427 1.00 90.81 191 PHE A O 1
ATOM 1571 N N . LYS A 1 192 ? -15.336 -11.751 -11.882 1.00 92.75 192 LYS A N 1
ATOM 1572 C CA . LYS A 1 192 ? -15.660 -13.089 -12.403 1.00 92.75 192 LYS A CA 1
ATOM 1573 C C . LYS A 1 192 ? -16.344 -12.992 -13.763 1.00 92.75 192 LYS A C 1
ATOM 1575 O O . LYS A 1 192 ? -15.938 -13.693 -14.680 1.00 92.75 192 LYS A O 1
ATOM 1580 N N . ASP A 1 193 ? -17.306 -12.083 -13.890 1.00 93.12 193 ASP A N 1
ATOM 1581 C CA . ASP A 1 193 ? 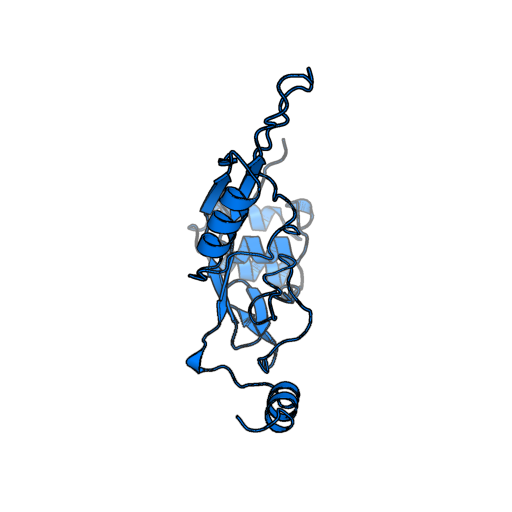-18.017 -11.833 -15.143 1.00 93.12 193 ASP A CA 1
ATOM 1582 C C . ASP A 1 193 ? -17.030 -11.412 -16.249 1.00 93.12 193 ASP A C 1
ATOM 1584 O O . ASP A 1 193 ? -17.089 -11.930 -17.363 1.00 93.12 193 ASP A O 1
ATOM 1588 N N . ASP A 1 194 ? -16.064 -10.542 -15.922 1.00 91.12 194 ASP A N 1
ATOM 1589 C CA . ASP A 1 194 ? -14.997 -10.117 -16.837 1.00 91.12 194 ASP A CA 1
ATOM 1590 C C . ASP A 1 194 ? -14.072 -11.271 -17.260 1.00 91.12 194 ASP A C 1
ATOM 1592 O O . ASP A 1 194 ? -13.565 -11.273 -18.381 1.00 91.12 194 ASP A O 1
ATOM 1596 N N . ILE A 1 195 ? -13.835 -12.259 -16.390 1.00 91.62 195 ILE A N 1
ATOM 1597 C CA . ILE A 1 195 ? -13.060 -13.460 -16.735 1.00 91.62 195 ILE A CA 1
ATOM 1598 C C . ILE A 1 195 ? -13.859 -14.377 -17.662 1.00 91.62 195 ILE A C 1
ATOM 1600 O O . ILE A 1 195 ? -13.295 -14.902 -18.622 1.00 91.62 195 ILE A O 1
ATOM 1604 N N . ASP A 1 196 ? -15.149 -14.567 -17.395 1.00 92.12 196 ASP A N 1
ATOM 1605 C CA . ASP A 1 196 ? -16.000 -15.503 -18.136 1.00 92.12 196 ASP A CA 1
ATOM 1606 C C . ASP A 1 196 ? -16.212 -15.079 -19.601 1.00 92.12 196 ASP A C 1
ATOM 1608 O O . ASP A 1 196 ? -16.453 -15.923 -20.465 1.00 92.12 196 ASP A O 1
ATOM 1612 N N . ILE A 1 197 ? -16.082 -13.782 -19.905 1.00 94.88 197 ILE A N 1
ATOM 1613 C CA . ILE A 1 197 ? -16.148 -13.251 -21.277 1.00 94.88 197 ILE A CA 1
ATOM 1614 C C . ILE A 1 197 ? -14.818 -13.332 -22.039 1.00 94.88 197 ILE A C 1
ATOM 1616 O O . ILE A 1 197 ? -14.779 -13.005 -23.230 1.00 94.88 197 ILE A O 1
ATOM 1620 N N . LEU A 1 198 ? -13.719 -13.727 -21.386 1.00 92.88 198 LEU A N 1
ATOM 1621 C CA . LEU A 1 198 ? -12.434 -13.855 -22.067 1.00 92.88 198 LEU A CA 1
ATOM 1622 C C . LEU A 1 198 ? -12.489 -15.006 -23.083 1.00 92.88 198 LEU A C 1
ATOM 1624 O O . LEU A 1 198 ? -13.049 -16.066 -22.794 1.00 92.88 198 LEU A O 1
ATOM 1628 N N . PRO A 1 199 ? -11.895 -14.832 -24.278 1.00 90.38 199 PRO A N 1
ATOM 1629 C CA . PRO A 1 199 ? -11.853 -15.898 -25.265 1.00 90.38 199 PRO A CA 1
ATOM 1630 C C . PRO A 1 199 ? -11.155 -17.133 -24.673 1.00 90.38 199 PRO A C 1
ATOM 1632 O O . PRO A 1 199 ? -10.134 -16.986 -23.988 1.00 90.38 199 PRO A O 1
ATOM 1635 N N . PRO A 1 200 ? -11.677 -18.348 -24.929 1.00 82.31 200 PRO A N 1
ATOM 1636 C CA . PRO A 1 200 ? -11.025 -19.566 -24.478 1.00 82.31 200 PRO A CA 1
ATOM 1637 C C . PRO A 1 200 ? -9.610 -19.637 -25.061 1.00 82.31 200 PRO A C 1
ATOM 1639 O O . PRO A 1 200 ? -9.377 -19.226 -26.201 1.00 82.31 200 PRO A O 1
ATOM 1642 N N . LYS A 1 201 ? -8.674 -20.123 -24.241 1.00 60.41 201 LYS A N 1
ATOM 1643 C CA . LYS A 1 201 ? -7.286 -20.360 -24.653 1.00 60.41 201 LYS A CA 1
ATOM 1644 C C . LYS A 1 201 ? -7.187 -21.377 -25.782 1.00 60.41 201 LYS A C 1
ATOM 1646 O O . LYS A 1 201 ? -7.948 -22.369 -25.741 1.00 60.41 201 LYS A O 1
#

pLDDT: mean 77.04, std 13.36, range [33.78, 94.88]

Foldseek 3Di:
DPPFPPPQAQLLLVQQCVQVVNGDLVVFQPSVVLVVVSVPDDRDDPVSNVSRCVRVVDDRNAAEDPDLPQFDADLLQRDGDPDGQWDFAAFDQAPSRYTDTPQKHKDFDFDKDKAWEEEQDPVVVSVVVCVVVVHPDPDDDGNPNDDADASYAYDDPDPPDPDDRDTGIDMDGDGIDMDGPPVPTDGDPVSVVVVVPDDDD

Radius of gyration: 23.93 Å; Cα contacts (8 Å, |Δi|>4): 247; chains: 1; bounding box: 48×46×64 Å

Solvent-accessible surface area (backbone atoms only — not comparable to full-atom values): 12564 Å² total; per-residue (Å²): 133,87,81,77,69,77,88,73,52,39,65,71,45,46,47,40,32,57,55,63,68,51,88,53,60,88,77,39,62,64,35,68,60,51,50,52,52,60,74,71,50,68,80,76,51,71,64,59,46,50,47,50,36,61,54,64,74,38,74,70,51,76,42,71,53,88,71,71,74,69,41,38,69,41,79,64,66,75,39,78,41,95,56,51,54,48,51,74,59,66,71,36,78,44,96,83,62,36,26,29,35,66,59,53,45,81,39,83,37,91,44,78,49,77,38,75,48,77,29,77,42,69,68,59,46,46,53,53,51,36,50,75,70,71,47,91,72,98,72,94,80,82,63,89,62,59,74,84,52,85,9,45,30,65,51,83,83,63,91,82,60,94,66,78,83,77,75,43,72,34,80,44,76,44,56,64,45,76,46,71,51,70,92,75,61,40,72,24,66,70,54,51,55,59,56,71,70,49,80,82,133